Protein AF-A0A968I9R5-F1 (afdb_monomer)

Mean predicted aligned error: 21.17 Å

pLDDT: mean 70.08, std 23.89, range [27.41, 96.88]

Sequence (225 aa):
MNTLQQAFTFVLNSLVFILMGVVAVFVYLKARAERLQASRPSKTVGITKKSLDSAFAPTQTKTQFTPVEKKNLKASPTSLLKPVDTQPPKQASIPITIKTNEQVELFELMDAKTNPDSQIRKSVAVSLGKLVAEQRAKPHLQQTIAVLGQLSQDPDPSVRQAATIALGESKSAKALPFLKRALRDFDSDVVKSASAAIAQFKSYPIIPKEKLPAKKRATLSATSG

Solvent-accessible surface area (backbone atoms only — not comparable to full-atom values): 14323 Å² total; per-residue (Å²): 126,65,67,66,55,50,52,50,50,50,53,52,51,51,51,51,52,52,51,51,49,52,50,52,51,51,54,51,52,50,58,51,53,54,60,59,62,74,66,63,86,79,79,89,81,87,78,77,93,72,89,82,93,76,89,81,84,88,80,88,78,89,88,85,88,88,88,83,86,88,81,88,83,89,83,88,84,90,79,95,73,77,85,78,80,77,65,76,79,75,74,75,75,72,78,78,70,79,63,90,55,98,80,70,57,72,67,62,48,63,64,43,60,76,45,90,49,61,69,53,29,23,48,38,25,44,52,53,18,50,35,36,64,69,55,71,30,63,95,46,42,71,59,53,46,52,52,30,49,53,38,43,67,42,93,48,65,68,25,17,28,34,8,33,44,24,40,32,53,53,73,43,79,85,32,50,69,50,37,60,52,30,57,70,47,90,48,69,64,31,23,50,35,16,51,54,27,53,48,71,77,32,100,55,83,79,75,67,87,70,74,77,79,94,75,88,85,86,83,79,71,87,85,78,132

Foldseek 3Di:
DVPVVVVVVVVVVVVVVVVVVVVVVVVVVVVVVVVVVVPDDDDDDDDDDDDDPDDDDDDDDDDDDDDDDDDDDDDDDDDDDDDPPPPPPPPPPPVPVPPVDVDDDLVVLLVQCPPPDLVSVLSSLQVLLVCLLVCVCVVPLLVSLVSLLVQCPDPDVSSVLSSLLSLLSNLDPSSLVSLVVQCVDPDPSSVVSSVVSVVSNDPDDPPDPPPPPPDDPPDPPDDDD

Structure (mmCIF, N/CA/C/O backbone):
data_AF-A0A968I9R5-F1
#
_entry.id   AF-A0A968I9R5-F1
#
loop_
_atom_site.group_PDB
_atom_site.id
_atom_site.type_symbol
_atom_site.label_atom_id
_atom_site.label_alt_id
_atom_site.label_comp_id
_atom_site.label_asym_id
_atom_site.label_entity_id
_atom_site.label_seq_id
_atom_site.pdbx_PDB_ins_code
_atom_site.Cartn_x
_atom_site.Cartn_y
_atom_site.Cartn_z
_atom_site.occupancy
_atom_site.B_iso_or_equiv
_atom_site.auth_seq_id
_atom_site.auth_comp_id
_atom_site.auth_asym_id
_atom_site.auth_atom_id
_atom_site.pdbx_PDB_model_num
ATOM 1 N N . MET A 1 1 ? 6.836 38.808 26.930 1.00 61.75 1 MET A N 1
ATOM 2 C CA . MET A 1 1 ? 7.950 37.881 27.245 1.00 61.75 1 MET A CA 1
ATOM 3 C C . MET A 1 1 ? 7.750 36.461 26.686 1.00 61.75 1 MET A C 1
ATOM 5 O O . MET A 1 1 ? 8.715 35.715 26.652 1.00 61.75 1 MET A O 1
ATOM 9 N N . ASN A 1 2 ? 6.572 36.090 26.156 1.00 75.75 2 ASN A N 1
ATOM 10 C CA . ASN A 1 2 ? 6.268 34.689 25.799 1.00 75.75 2 ASN A CA 1
ATOM 11 C C . ASN A 1 2 ? 6.689 34.263 24.377 1.00 75.75 2 ASN A C 1
ATOM 13 O O . ASN A 1 2 ? 6.873 33.077 24.123 1.00 75.75 2 ASN A O 1
ATOM 17 N N . THR A 1 3 ? 6.863 35.202 23.446 1.00 83.56 3 THR A N 1
ATOM 18 C CA . THR A 1 3 ? 7.151 34.896 22.032 1.00 83.56 3 THR A CA 1
ATOM 19 C C . THR A 1 3 ? 8.589 34.426 21.805 1.00 83.56 3 THR A C 1
ATOM 21 O O . THR A 1 3 ? 8.818 33.481 21.054 1.00 83.56 3 THR A O 1
ATOM 24 N N . LEU A 1 4 ? 9.558 35.027 22.505 1.00 87.06 4 LEU A N 1
ATOM 25 C CA . LEU A 1 4 ? 10.968 34.631 22.426 1.00 87.06 4 LEU A CA 1
ATOM 26 C C . LEU A 1 4 ? 11.195 33.230 23.015 1.00 87.06 4 LEU A C 1
ATOM 28 O O . LEU A 1 4 ? 11.938 32.427 22.455 1.00 87.06 4 LEU A O 1
ATOM 32 N N . GLN A 1 5 ? 10.493 32.913 24.106 1.00 85.31 5 GLN A N 1
ATOM 33 C CA . GLN A 1 5 ? 10.548 31.597 24.737 1.00 85.31 5 GLN A CA 1
ATOM 34 C C . GLN A 1 5 ? 9.929 30.514 23.837 1.00 85.31 5 GLN A C 1
ATOM 36 O O . GLN A 1 5 ? 10.515 29.448 23.689 1.00 85.31 5 GLN A O 1
ATOM 41 N N . GLN A 1 6 ? 8.808 30.803 23.160 1.00 83.69 6 GLN A N 1
ATOM 42 C CA . GLN A 1 6 ? 8.198 29.884 22.188 1.00 83.69 6 GLN A CA 1
ATOM 43 C C . GLN A 1 6 ? 9.098 29.615 20.977 1.00 83.69 6 GLN A C 1
ATOM 45 O O . GLN A 1 6 ? 9.237 28.462 20.566 1.00 83.69 6 GLN A O 1
ATOM 50 N N . ALA A 1 7 ? 9.737 30.652 20.426 1.00 88.00 7 ALA A N 1
ATOM 51 C CA . ALA A 1 7 ? 10.673 30.494 19.315 1.00 88.00 7 ALA A CA 1
ATOM 52 C C . ALA A 1 7 ? 11.872 29.622 19.716 1.00 88.00 7 ALA A C 1
ATOM 54 O O . ALA A 1 7 ? 12.240 28.703 18.984 1.00 88.00 7 ALA A O 1
ATOM 55 N N . PHE A 1 8 ? 12.426 29.845 20.912 1.00 92.06 8 PHE A N 1
ATOM 56 C CA . PHE A 1 8 ? 13.517 29.029 21.439 1.00 92.06 8 PHE A CA 1
ATOM 57 C C . PHE A 1 8 ? 13.103 27.563 21.616 1.00 92.06 8 PHE A C 1
ATOM 59 O O . PHE A 1 8 ? 13.810 26.669 21.160 1.00 92.06 8 PHE A O 1
ATOM 66 N N . THR A 1 9 ? 11.928 27.300 22.197 1.00 89.69 9 THR A N 1
ATOM 67 C CA . THR A 1 9 ? 11.403 25.935 22.344 1.00 89.69 9 THR A CA 1
ATOM 68 C C . THR A 1 9 ? 11.175 25.253 20.993 1.00 89.69 9 THR A C 1
ATOM 70 O O . THR A 1 9 ? 11.473 24.069 20.853 1.00 89.69 9 THR A O 1
ATOM 73 N N . PHE A 1 10 ? 10.700 25.978 19.976 1.00 93.25 10 PHE A N 1
ATOM 74 C CA . PHE A 1 10 ? 10.508 25.419 18.636 1.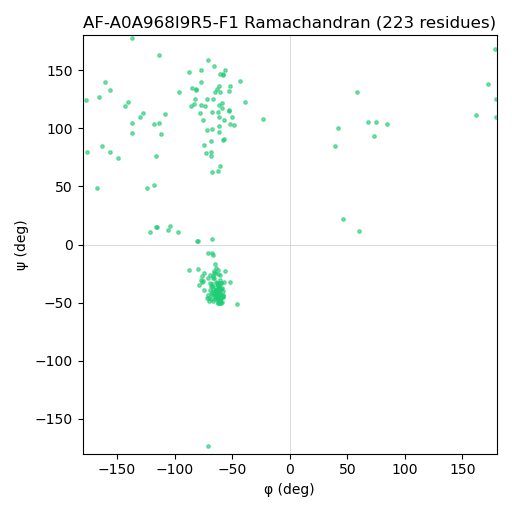00 93.25 10 PHE A CA 1
ATOM 75 C C . PHE A 1 10 ? 11.838 25.042 17.972 1.00 93.25 10 PHE A C 1
ATOM 77 O O . PHE A 1 10 ? 11.960 23.950 17.418 1.00 93.25 10 PHE A O 1
ATOM 84 N N . VAL A 1 11 ? 12.855 25.904 18.082 1.00 94.12 11 VAL A N 1
ATOM 85 C CA . VAL A 1 11 ? 14.206 25.631 17.566 1.00 94.12 11 VAL A CA 1
ATOM 86 C C . VAL A 1 11 ? 14.832 24.437 18.286 1.00 94.12 11 VAL A C 1
ATOM 88 O O . VAL A 1 11 ? 15.371 23.548 17.630 1.00 94.12 11 VAL A O 1
ATOM 91 N N . LEU A 1 12 ? 14.709 24.371 19.615 1.00 92.94 12 LEU A N 1
ATOM 92 C CA . LEU A 1 12 ? 15.253 23.272 20.413 1.00 92.94 12 LEU A CA 1
ATOM 93 C C . LEU A 1 12 ? 14.576 21.938 20.072 1.00 92.94 12 LEU A C 1
ATOM 95 O O . LEU A 1 12 ? 15.256 20.939 19.850 1.00 92.94 12 LEU A O 1
ATOM 99 N N . ASN A 1 13 ? 13.247 21.931 19.949 1.00 91.31 13 ASN A N 1
ATOM 100 C CA . ASN A 1 13 ? 12.497 20.739 19.558 1.00 91.31 13 ASN A CA 1
ATOM 101 C C . ASN A 1 13 ? 12.845 20.303 18.130 1.00 91.31 13 ASN A C 1
ATOM 103 O O . ASN A 1 13 ? 13.062 19.117 17.895 1.00 91.31 13 ASN A O 1
ATOM 107 N N . SER A 1 14 ? 12.964 21.246 17.191 1.00 91.88 14 SER A N 1
ATOM 108 C CA . SER A 1 14 ? 13.382 20.957 15.815 1.00 91.88 14 SER A CA 1
ATOM 109 C C . SER A 1 14 ? 14.782 20.335 15.773 1.00 91.88 14 SER A C 1
ATOM 111 O O . SER A 1 14 ? 14.993 19.321 15.109 1.00 91.88 14 SER A O 1
ATOM 113 N N . LEU A 1 15 ? 15.721 20.858 16.569 1.00 96.25 15 LEU A N 1
ATOM 114 C CA . LEU A 1 15 ? 17.073 20.312 16.682 1.00 96.25 15 LEU A CA 1
ATOM 115 C C . LEU A 1 15 ? 17.075 18.883 17.246 1.00 96.25 15 LEU A C 1
ATOM 117 O O . LEU A 1 15 ? 17.774 18.017 16.719 1.00 96.25 15 LEU A O 1
ATOM 121 N N . VAL A 1 16 ? 16.262 18.610 18.271 1.00 95.25 16 VAL A N 1
ATOM 122 C CA . VAL A 1 16 ? 16.101 17.260 18.836 1.00 95.25 16 VAL A CA 1
ATOM 123 C C . VAL A 1 16 ? 15.515 16.295 17.801 1.00 95.25 16 VAL A C 1
ATOM 125 O O . VAL A 1 16 ? 16.004 15.173 17.672 1.00 95.25 16 VAL A O 1
ATOM 128 N N . PHE A 1 17 ? 14.520 16.722 17.020 1.00 95.19 17 PHE A N 1
ATOM 129 C CA . PHE A 1 17 ? 13.943 15.911 15.943 1.00 95.19 17 PHE A CA 1
ATOM 130 C C . PHE A 1 17 ? 14.957 15.599 14.838 1.00 95.19 17 PHE A C 1
ATOM 132 O O . PHE A 1 17 ? 15.039 14.454 14.389 1.00 95.19 17 PHE A O 1
ATOM 139 N N . ILE A 1 18 ? 15.763 16.584 14.433 1.00 95.88 18 ILE A N 1
ATOM 140 C CA . ILE A 1 18 ? 16.834 16.393 13.447 1.00 95.88 18 ILE A CA 1
ATOM 141 C C . ILE A 1 18 ? 17.867 15.397 13.983 1.00 95.88 18 ILE A C 1
ATOM 143 O O . ILE A 1 18 ? 18.222 14.450 13.282 1.00 95.88 18 ILE A O 1
ATOM 147 N N . LEU A 1 19 ? 18.303 15.552 15.237 1.00 96.56 19 LEU A N 1
ATOM 148 C CA . LEU A 1 19 ? 19.280 14.656 15.857 1.00 96.56 19 LEU A CA 1
ATOM 149 C C . LEU A 1 19 ? 18.752 13.215 15.949 1.00 96.56 19 LEU A C 1
ATOM 151 O O . LEU A 1 19 ? 19.457 12.278 15.578 1.00 96.56 19 LEU A O 1
ATOM 155 N N . MET A 1 20 ? 17.495 13.033 16.366 1.00 95.88 20 MET A N 1
ATOM 156 C CA . MET A 1 20 ? 16.844 11.719 16.403 1.00 95.88 20 MET A CA 1
ATOM 157 C C . MET A 1 20 ? 16.724 11.096 15.008 1.00 95.88 20 MET A C 1
ATOM 159 O O . MET A 1 20 ? 16.958 9.898 14.851 1.00 95.88 20 MET A O 1
ATOM 163 N N . GLY A 1 21 ? 16.426 11.901 13.984 1.00 95.81 21 GLY A N 1
ATOM 164 C CA . GLY A 1 21 ? 16.409 11.458 12.590 1.00 95.81 21 GLY A CA 1
ATOM 165 C C . GLY A 1 21 ? 17.778 10.968 12.113 1.00 95.81 21 GLY A C 1
ATOM 166 O O . GLY A 1 21 ? 17.877 9.888 11.533 1.00 95.81 21 GLY A O 1
ATOM 167 N N . VAL A 1 22 ? 18.848 11.708 12.418 1.00 96.81 22 VAL A N 1
ATOM 168 C CA . VAL A 1 22 ? 20.227 11.318 12.073 1.00 96.81 22 VAL A CA 1
ATOM 169 C C . VAL A 1 22 ? 20.625 10.016 12.773 1.00 96.81 22 VAL A C 1
ATOM 171 O O . VAL A 1 22 ? 21.162 9.114 12.127 1.00 96.81 22 VAL A O 1
ATOM 174 N N . VAL A 1 23 ? 20.310 9.869 14.064 1.00 96.56 23 VAL A N 1
ATOM 175 C CA . VAL A 1 23 ? 20.572 8.633 14.820 1.00 96.56 23 VAL A CA 1
ATOM 176 C C . VAL A 1 23 ? 19.790 7.455 14.232 1.00 96.56 23 VAL A C 1
ATOM 178 O O . VAL A 1 23 ? 20.364 6.386 14.028 1.00 96.56 23 VAL A O 1
ATOM 181 N N . ALA A 1 24 ? 18.513 7.641 13.892 1.00 93.50 24 ALA A N 1
ATOM 182 C CA . ALA A 1 24 ? 17.691 6.596 13.285 1.00 93.50 24 ALA A CA 1
ATOM 183 C C . ALA A 1 24 ? 18.234 6.149 11.918 1.00 93.50 24 ALA A C 1
ATOM 185 O O . ALA A 1 24 ? 18.310 4.949 11.648 1.00 93.50 24 ALA A O 1
ATOM 186 N N . VAL A 1 25 ? 18.674 7.092 11.076 1.00 95.62 25 VAL A N 1
ATOM 187 C CA . VAL A 1 25 ? 19.318 6.790 9.787 1.00 95.62 25 VAL A CA 1
ATOM 188 C C . VAL A 1 25 ? 20.620 6.025 10.002 1.00 95.62 25 VAL A C 1
ATOM 190 O O . VAL A 1 25 ? 20.859 5.029 9.324 1.00 95.62 25 VAL A O 1
ATOM 193 N N . PHE A 1 26 ? 21.440 6.427 10.971 1.00 96.00 26 PHE A N 1
ATOM 194 C CA . PHE A 1 26 ? 22.684 5.728 11.285 1.00 96.00 26 PHE A CA 1
ATOM 195 C C . PHE A 1 26 ? 22.439 4.290 11.769 1.00 96.00 26 PHE A C 1
ATOM 197 O O . PHE A 1 26 ? 23.069 3.355 11.273 1.00 96.00 26 PHE A O 1
ATOM 204 N N . VAL A 1 27 ? 21.476 4.088 12.675 1.00 94.31 27 VAL A N 1
ATOM 205 C CA . VAL A 1 27 ? 21.067 2.753 13.148 1.00 94.31 27 VAL A CA 1
ATOM 206 C C . VAL A 1 27 ? 20.548 1.901 11.990 1.00 94.31 27 VAL A C 1
ATOM 208 O O . VAL A 1 27 ? 20.931 0.739 11.854 1.00 94.31 27 VAL A O 1
ATOM 211 N N . TYR A 1 28 ? 19.730 2.484 11.113 1.00 92.81 28 TYR A N 1
ATOM 212 C CA . TYR A 1 28 ? 19.214 1.806 9.928 1.00 92.81 28 TYR A CA 1
ATOM 213 C C . TYR A 1 28 ? 20.330 1.394 8.958 1.00 92.81 28 TYR A C 1
ATOM 215 O O . TYR A 1 28 ? 20.351 0.259 8.477 1.00 92.81 28 TYR A O 1
ATOM 223 N N . LEU A 1 29 ? 21.289 2.285 8.694 1.00 91.94 29 LEU A N 1
ATOM 224 C CA . LEU A 1 29 ? 22.435 2.001 7.829 1.00 91.94 29 LEU A CA 1
ATOM 225 C C . LEU A 1 29 ? 23.331 0.911 8.419 1.00 91.94 29 LEU A C 1
ATOM 227 O O . LEU A 1 29 ? 23.749 0.010 7.690 1.00 91.94 29 LEU A O 1
ATOM 231 N N . LYS A 1 30 ? 23.567 0.939 9.735 1.00 92.38 30 LYS A N 1
ATOM 232 C CA . LYS A 1 30 ? 24.329 -0.099 10.434 1.00 92.38 30 LYS A CA 1
ATOM 233 C C . LYS A 1 30 ? 23.644 -1.466 10.329 1.00 92.38 30 LYS A C 1
ATOM 235 O O . LYS A 1 30 ? 24.270 -2.428 9.891 1.00 92.38 30 LYS A O 1
ATOM 240 N N . ALA A 1 31 ? 22.342 -1.536 10.609 1.00 84.31 31 ALA A N 1
ATOM 241 C CA . ALA A 1 31 ? 21.566 -2.772 10.488 1.00 84.31 31 ALA A CA 1
ATOM 242 C C . ALA A 1 31 ? 21.528 -3.308 9.042 1.00 84.31 31 ALA A C 1
ATOM 244 O O . ALA A 1 31 ? 21.534 -4.518 8.806 1.00 84.31 31 ALA A O 1
ATOM 245 N N . ARG A 1 32 ? 21.515 -2.412 8.046 1.00 87.19 32 ARG A N 1
ATOM 246 C CA . ARG A 1 32 ? 21.587 -2.782 6.626 1.00 87.19 32 ARG A CA 1
ATOM 247 C C . ARG A 1 32 ? 22.963 -3.331 6.241 1.00 87.19 32 ARG A C 1
ATOM 249 O O . ARG A 1 32 ? 23.025 -4.285 5.469 1.00 87.19 32 ARG A O 1
ATOM 256 N N . ALA A 1 33 ? 24.043 -2.764 6.776 1.00 80.75 33 ALA A N 1
ATOM 257 C CA . ALA A 1 33 ? 25.404 -3.236 6.529 1.00 80.75 33 ALA A CA 1
ATOM 258 C C . ALA A 1 33 ? 25.636 -4.652 7.088 1.00 80.75 33 ALA A C 1
ATOM 260 O O . ALA A 1 33 ? 26.229 -5.490 6.410 1.00 80.75 33 ALA A O 1
ATOM 261 N N . GLU A 1 34 ? 25.103 -4.951 8.275 1.00 85.62 34 GLU A N 1
ATOM 262 C CA . GLU A 1 34 ? 25.206 -6.276 8.905 1.00 85.62 34 GLU A CA 1
ATOM 263 C C . GLU A 1 34 ? 24.491 -7.367 8.084 1.00 85.62 34 GLU A C 1
ATOM 265 O O . GLU A 1 34 ? 25.032 -8.455 7.878 1.00 85.62 34 GLU A O 1
ATOM 270 N N . ARG A 1 35 ? 23.323 -7.058 7.500 1.00 72.56 35 ARG A N 1
A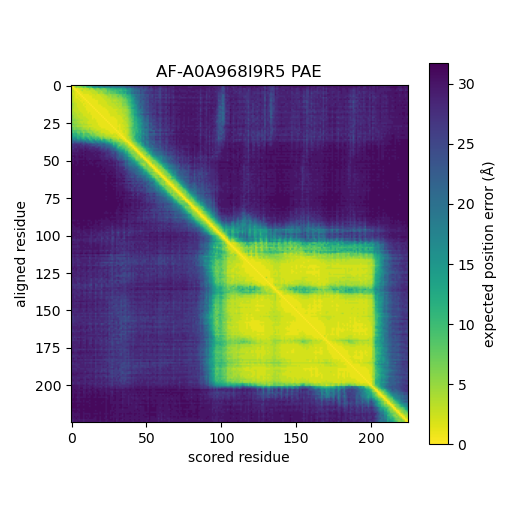TOM 271 C CA . ARG A 1 35 ? 22.589 -7.990 6.620 1.00 72.56 35 ARG A CA 1
ATOM 272 C C . ARG A 1 35 ? 23.317 -8.302 5.312 1.00 72.56 35 ARG A C 1
ATOM 274 O O . ARG A 1 35 ? 23.149 -9.390 4.771 1.00 72.56 35 ARG A O 1
ATOM 281 N N . LEU A 1 36 ? 24.133 -7.376 4.809 1.00 66.94 36 LEU A N 1
ATOM 282 C CA . LEU A 1 36 ? 24.924 -7.590 3.594 1.00 66.94 36 LEU A CA 1
ATOM 283 C C . LEU A 1 36 ? 26.158 -8.467 3.853 1.00 66.94 36 LEU A C 1
ATOM 285 O O . LEU A 1 36 ? 26.562 -9.226 2.974 1.00 66.94 36 LEU A O 1
ATOM 289 N N . GLN A 1 37 ? 26.733 -8.423 5.059 1.00 61.12 37 GLN A N 1
ATOM 290 C CA . GLN A 1 37 ? 27.858 -9.292 5.430 1.00 61.12 37 GLN A CA 1
ATOM 291 C C . GLN A 1 37 ? 27.419 -10.737 5.700 1.00 61.12 37 GLN A C 1
ATOM 293 O O . GLN A 1 37 ? 28.154 -11.666 5.366 1.00 61.12 37 GLN A O 1
ATOM 298 N N . ALA A 1 38 ? 26.196 -10.935 6.203 1.00 59.78 38 ALA A N 1
ATOM 299 C CA . ALA A 1 38 ? 25.603 -12.257 6.416 1.00 59.78 38 ALA A CA 1
ATOM 300 C C . ALA A 1 38 ? 25.295 -13.028 5.114 1.00 59.78 38 ALA A C 1
ATOM 302 O O . ALA A 1 38 ? 24.950 -14.205 5.172 1.00 59.78 38 ALA A O 1
ATOM 303 N N . SER A 1 39 ? 25.439 -12.394 3.942 1.00 50.75 39 SER A N 1
ATOM 304 C CA . SER A 1 39 ? 25.145 -13.000 2.638 1.00 50.75 39 SER A CA 1
ATOM 305 C C . SER A 1 39 ? 26.389 -13.421 1.839 1.00 50.75 39 SER A C 1
ATOM 307 O O . SER A 1 39 ? 26.278 -13.668 0.639 1.00 50.75 39 SER A O 1
ATOM 309 N N . ARG A 1 40 ? 27.575 -13.516 2.463 1.00 46.91 40 ARG A N 1
ATOM 310 C CA . ARG A 1 40 ? 28.769 -14.095 1.819 1.00 46.91 40 ARG A CA 1
ATOM 311 C C . ARG A 1 40 ? 28.688 -15.633 1.818 1.00 46.91 40 ARG A C 1
ATOM 313 O O . ARG A 1 40 ? 28.794 -16.221 2.895 1.00 46.91 40 ARG A O 1
ATOM 320 N N . PRO A 1 41 ? 28.557 -16.311 0.659 1.00 44.84 41 PRO A N 1
ATOM 321 C CA . PRO A 1 41 ? 28.703 -17.760 0.604 1.00 44.84 41 PRO A CA 1
ATOM 322 C C . PRO A 1 41 ? 30.150 -18.155 0.928 1.00 44.84 41 PRO A C 1
ATOM 324 O O . PRO A 1 41 ? 31.110 -17.670 0.326 1.00 44.84 41 PRO A O 1
ATOM 327 N N . SER A 1 42 ? 30.287 -19.031 1.918 1.00 37.94 42 SER A N 1
ATOM 328 C CA . SER A 1 42 ? 31.538 -19.649 2.347 1.00 37.94 42 SER A CA 1
ATOM 329 C C . SER A 1 42 ? 31.897 -20.832 1.439 1.00 37.94 42 SER A C 1
ATOM 331 O O . SER A 1 42 ? 31.066 -21.702 1.205 1.00 37.94 42 SER A O 1
ATOM 333 N N . LYS A 1 43 ? 33.172 -20.857 1.028 1.00 43.75 43 LYS A N 1
ATOM 334 C CA . LYS A 1 43 ? 34.006 -22.002 0.609 1.00 43.75 43 LYS A CA 1
ATOM 335 C C . LYS A 1 43 ? 33.689 -22.750 -0.700 1.00 43.75 43 LYS A C 1
ATOM 337 O O . LYS A 1 43 ? 32.849 -23.633 -0.773 1.00 43.75 43 LYS A O 1
ATOM 342 N N . THR A 1 44 ? 34.549 -22.471 -1.681 1.00 44.78 44 THR A N 1
ATOM 343 C CA . THR A 1 44 ? 35.523 -23.421 -2.255 1.00 44.78 44 THR A CA 1
ATOM 344 C C . THR A 1 44 ? 35.050 -24.858 -2.515 1.00 44.78 44 THR A C 1
ATOM 346 O O . THR A 1 44 ? 35.155 -25.717 -1.645 1.00 44.78 44 THR A O 1
ATOM 349 N N . VAL A 1 45 ? 34.719 -25.157 -3.773 1.00 41.72 45 VAL A N 1
ATOM 350 C CA . VAL A 1 45 ? 34.967 -26.480 -4.368 1.00 41.72 45 VAL A CA 1
ATOM 351 C C . VAL A 1 45 ? 35.919 -26.258 -5.536 1.00 41.72 45 VAL A C 1
ATOM 353 O O . VAL A 1 45 ? 35.545 -25.714 -6.573 1.00 41.72 45 VAL A O 1
ATOM 356 N N . GLY A 1 46 ? 37.188 -26.606 -5.330 1.00 42.44 46 GLY A N 1
ATOM 357 C CA . GLY A 1 46 ? 38.159 -26.684 -6.408 1.00 42.44 46 GLY A CA 1
ATOM 358 C C . GLY A 1 46 ? 37.873 -27.924 -7.244 1.00 42.44 46 GLY A C 1
ATOM 359 O O . GLY A 1 46 ? 37.960 -29.034 -6.730 1.00 42.44 46 GLY A O 1
ATOM 360 N N . ILE A 1 47 ? 37.571 -27.741 -8.528 1.00 43.06 47 ILE A N 1
ATOM 361 C CA . ILE A 1 47 ? 37.805 -28.782 -9.526 1.00 43.06 47 ILE A CA 1
ATOM 362 C C . ILE A 1 47 ? 38.974 -28.306 -10.376 1.00 43.06 47 ILE A C 1
ATOM 364 O O . ILE A 1 47 ? 38.943 -27.280 -11.055 1.00 43.06 47 ILE A O 1
ATOM 368 N N . THR A 1 48 ? 40.058 -29.041 -10.206 1.00 41.31 48 THR A N 1
ATOM 369 C CA . THR A 1 48 ? 41.363 -28.880 -10.821 1.00 41.31 48 THR A CA 1
ATOM 370 C C . THR A 1 48 ? 41.285 -29.000 -12.337 1.00 41.31 48 THR A C 1
ATOM 372 O O . THR A 1 48 ? 40.769 -29.981 -12.866 1.00 41.31 48 THR A O 1
ATOM 375 N N . LYS A 1 49 ? 41.896 -28.036 -13.030 1.00 49.38 49 LYS A N 1
ATOM 376 C CA . LYS A 1 49 ? 42.331 -28.174 -14.421 1.00 49.38 49 LYS A CA 1
ATOM 377 C C . LYS A 1 49 ? 43.369 -29.297 -14.508 1.00 49.38 49 LYS A C 1
ATOM 379 O O . LYS A 1 49 ? 44.526 -29.063 -14.166 1.00 49.38 49 LYS A O 1
ATOM 384 N N . LYS A 1 50 ? 42.984 -30.488 -14.967 1.00 42.66 50 LYS A N 1
ATOM 385 C CA . LYS A 1 50 ? 43.902 -31.447 -15.600 1.00 42.66 50 LYS A CA 1
ATOM 386 C C . LYS A 1 50 ? 43.112 -32.533 -16.329 1.00 42.66 50 LYS A C 1
ATOM 388 O O . LYS A 1 50 ? 42.323 -33.221 -15.700 1.00 42.66 50 LYS A O 1
ATOM 393 N N . SER A 1 51 ? 43.436 -32.717 -17.609 1.00 35.22 51 SER A N 1
ATOM 394 C CA . SER A 1 51 ? 43.118 -33.892 -18.429 1.00 35.22 51 SER A CA 1
ATOM 395 C C . SER A 1 51 ? 41.665 -34.033 -18.898 1.00 35.22 51 SER A C 1
ATOM 397 O O . SER A 1 51 ? 40.802 -34.442 -18.135 1.00 35.22 51 SER A O 1
ATOM 399 N N . LEU A 1 52 ? 41.416 -33.757 -20.179 1.00 45.03 52 LEU A N 1
ATOM 400 C CA . LEU A 1 52 ? 41.065 -34.787 -21.169 1.00 45.03 52 LEU A CA 1
ATOM 401 C C . LEU A 1 52 ? 40.957 -34.110 -22.551 1.00 45.03 52 LEU A C 1
ATOM 403 O O . LEU A 1 52 ? 39.876 -33.807 -23.046 1.00 45.03 52 LEU A O 1
ATOM 407 N N . ASP A 1 53 ? 42.111 -33.868 -23.171 1.00 38.41 53 ASP A N 1
ATOM 408 C CA . ASP A 1 53 ? 42.198 -33.862 -24.628 1.00 38.41 53 ASP A CA 1
ATOM 409 C C . ASP A 1 53 ? 42.150 -35.330 -25.058 1.00 38.41 53 ASP A C 1
ATOM 411 O O . ASP A 1 53 ? 43.099 -36.061 -24.789 1.00 38.41 53 ASP A O 1
ATOM 415 N N . SER A 1 54 ? 41.041 -35.793 -25.635 1.00 41.09 54 SER A N 1
ATOM 416 C CA . SER A 1 54 ? 40.999 -36.892 -26.614 1.00 41.09 54 SER A CA 1
ATOM 417 C C . SER A 1 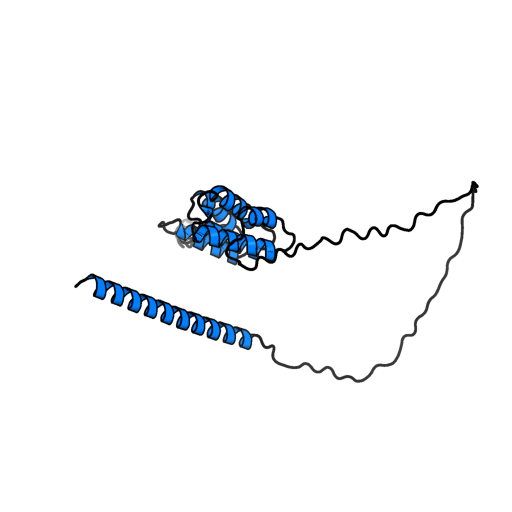54 ? 39.548 -37.274 -26.906 1.00 41.09 54 SER A C 1
ATOM 419 O O . SER A 1 54 ? 38.743 -37.430 -25.992 1.00 41.09 54 SER A O 1
ATOM 421 N N . ALA A 1 55 ? 39.279 -37.501 -28.190 1.00 34.81 55 ALA A N 1
ATOM 422 C CA . ALA A 1 55 ? 38.068 -38.083 -28.761 1.00 34.81 55 ALA A CA 1
ATOM 423 C C . ALA A 1 55 ? 36.824 -37.174 -28.765 1.00 34.81 55 ALA A C 1
ATOM 425 O O . ALA A 1 55 ? 36.026 -37.154 -27.840 1.00 34.81 55 ALA A O 1
ATOM 426 N N . PHE A 1 56 ? 36.613 -36.453 -29.867 1.00 35.06 56 PHE A N 1
ATOM 427 C CA . PHE A 1 56 ? 35.709 -36.913 -30.932 1.00 35.06 56 PHE A CA 1
ATOM 428 C C . PHE A 1 56 ? 35.666 -35.852 -32.044 1.00 35.06 56 PHE A C 1
ATOM 430 O O . PHE A 1 56 ? 35.160 -34.746 -31.873 1.00 35.06 56 PHE A O 1
ATOM 437 N N . ALA A 1 57 ? 36.257 -36.199 -33.187 1.00 36.16 57 ALA A N 1
ATOM 438 C CA . ALA A 1 57 ? 36.190 -35.437 -34.428 1.00 36.16 57 ALA A CA 1
ATOM 439 C C . ALA A 1 57 ? 34.779 -35.528 -35.060 1.00 36.16 57 ALA A C 1
ATOM 441 O O . ALA A 1 57 ? 34.039 -36.471 -34.767 1.00 36.16 57 ALA A O 1
ATOM 442 N N . PRO A 1 58 ? 34.393 -34.579 -35.935 1.00 38.56 58 PRO A N 1
ATOM 443 C CA . PRO A 1 58 ? 33.046 -34.479 -36.481 1.00 38.56 58 PRO A CA 1
ATOM 444 C C . PRO A 1 58 ? 32.877 -35.389 -37.703 1.00 38.56 58 PRO A C 1
ATOM 446 O O . PRO A 1 58 ? 33.704 -35.382 -38.613 1.00 38.56 58 PRO A O 1
ATOM 449 N N . THR A 1 59 ? 31.771 -36.129 -37.779 1.00 31.38 59 THR A N 1
ATOM 450 C CA . THR A 1 59 ? 31.381 -36.843 -39.002 1.00 31.38 59 THR A CA 1
ATOM 451 C C . THR A 1 59 ? 30.097 -36.240 -39.552 1.00 31.38 59 THR A C 1
ATOM 453 O O . THR A 1 59 ? 29.004 -36.450 -39.034 1.00 31.38 59 THR A O 1
ATOM 456 N N . GLN A 1 60 ? 30.258 -35.461 -40.620 1.00 36.38 60 GLN A N 1
ATOM 457 C CA . GLN A 1 60 ? 29.200 -35.180 -41.578 1.00 36.38 60 GLN A CA 1
ATOM 458 C C . GLN A 1 60 ? 28.962 -36.451 -42.397 1.00 36.38 60 GLN A C 1
ATOM 460 O O . GLN A 1 60 ? 29.893 -36.926 -43.043 1.00 36.38 60 GLN A O 1
ATOM 465 N N . THR A 1 61 ? 27.724 -36.946 -42.453 1.00 30.84 61 THR A N 1
ATOM 466 C CA . THR A 1 61 ? 27.325 -37.896 -43.501 1.00 30.84 61 THR A CA 1
ATOM 467 C C . THR A 1 61 ? 25.946 -37.541 -44.044 1.00 30.84 61 THR A C 1
ATOM 469 O O . THR A 1 61 ? 24.899 -37.875 -43.503 1.00 30.84 61 THR A O 1
ATOM 472 N N . LYS A 1 62 ? 26.017 -36.808 -45.152 1.00 30.75 62 LYS A N 1
ATOM 473 C CA . LYS A 1 62 ? 25.087 -36.701 -46.279 1.00 30.75 62 LYS A CA 1
ATOM 474 C C . LYS A 1 62 ? 24.550 -38.073 -46.716 1.00 30.75 62 LYS A C 1
ATOM 476 O O . LYS A 1 62 ? 25.354 -38.996 -46.784 1.00 30.75 62 LYS A O 1
ATOM 481 N N . THR A 1 63 ? 23.259 -38.164 -47.078 1.00 28.48 63 THR A N 1
ATOM 482 C CA . THR A 1 63 ? 22.612 -39.007 -48.136 1.00 28.48 63 THR A CA 1
ATOM 483 C C . THR A 1 63 ? 21.101 -39.071 -47.820 1.00 28.48 63 THR A C 1
ATOM 485 O O . THR A 1 63 ? 20.730 -39.542 -46.757 1.00 28.48 63 THR A O 1
ATOM 488 N N . GLN A 1 64 ? 20.195 -38.475 -48.609 1.00 27.41 64 GLN A N 1
ATOM 489 C CA . GLN A 1 64 ? 19.587 -39.110 -49.792 1.00 27.41 64 GLN A CA 1
ATOM 490 C C . GLN A 1 64 ? 18.970 -38.099 -50.785 1.00 27.41 64 GLN A C 1
ATOM 492 O O . GLN A 1 64 ? 18.319 -37.132 -50.399 1.00 27.41 64 GLN A O 1
ATOM 497 N N . PHE A 1 65 ? 19.182 -38.384 -52.075 1.00 30.86 65 PHE A N 1
ATOM 498 C CA . PHE A 1 65 ? 18.520 -37.828 -53.266 1.00 30.86 65 PHE A CA 1
ATOM 499 C C . PHE A 1 65 ? 17.115 -38.460 -53.430 1.00 30.86 65 PHE A C 1
ATOM 501 O O . PHE A 1 65 ? 16.937 -39.616 -53.065 1.00 30.86 65 PHE A O 1
ATOM 508 N N . THR A 1 66 ? 16.084 -37.816 -53.993 1.00 36.25 66 THR A N 1
ATOM 509 C CA . THR A 1 66 ? 15.836 -37.658 -55.451 1.00 36.25 66 THR A CA 1
ATOM 510 C C . THR A 1 66 ? 14.517 -36.876 -55.722 1.00 36.25 66 THR A C 1
ATOM 512 O O . THR A 1 66 ? 13.765 -36.631 -54.782 1.00 36.25 66 THR A O 1
ATOM 515 N N . PRO A 1 67 ? 14.255 -36.435 -56.979 1.00 41.06 67 PRO A N 1
ATOM 516 C CA . PRO A 1 67 ? 13.499 -35.221 -57.325 1.00 41.06 67 PRO A CA 1
ATOM 517 C C . PRO A 1 67 ? 12.149 -35.466 -58.035 1.00 41.06 67 PRO A C 1
ATOM 519 O O . PRO A 1 67 ? 11.968 -36.500 -58.669 1.00 41.06 67 PRO A O 1
ATOM 522 N N . VAL A 1 68 ? 11.256 -34.462 -58.062 1.00 32.09 68 VAL A N 1
ATOM 523 C CA . VAL A 1 68 ? 10.125 -34.403 -59.015 1.00 32.09 68 VAL A CA 1
ATOM 524 C C . VAL A 1 68 ? 9.963 -32.988 -59.592 1.00 32.09 68 VAL A C 1
ATOM 526 O O . VAL A 1 68 ? 9.532 -32.057 -58.926 1.00 32.09 68 VAL A O 1
ATOM 529 N N . GLU A 1 69 ? 10.409 -32.887 -60.843 1.00 31.47 69 GLU A N 1
ATOM 530 C CA . GLU A 1 69 ? 9.732 -32.330 -62.023 1.00 31.47 69 GLU A CA 1
ATOM 531 C C . GLU A 1 69 ? 9.215 -30.876 -62.085 1.00 31.47 69 GLU A C 1
ATOM 533 O O . GLU A 1 69 ? 8.501 -30.341 -61.246 1.00 31.47 69 GLU A O 1
ATOM 538 N N . LYS A 1 70 ? 9.595 -30.255 -63.207 1.00 34.12 70 LYS A N 1
ATOM 539 C CA . LYS A 1 70 ? 9.447 -28.856 -63.605 1.00 34.12 70 LYS A CA 1
ATOM 540 C C . LYS A 1 70 ? 8.104 -28.623 -64.299 1.00 34.12 70 LYS A C 1
ATOM 542 O O . LYS A 1 70 ? 7.735 -29.410 -65.164 1.00 34.12 70 LYS A O 1
ATOM 547 N N . LYS A 1 71 ? 7.526 -27.427 -64.148 1.00 35.06 71 LYS A N 1
ATOM 548 C CA . LYS A 1 71 ? 6.911 -26.727 -65.290 1.00 35.06 71 LYS A CA 1
ATOM 549 C C . LYS A 1 71 ? 7.131 -25.219 -65.196 1.00 35.06 71 LYS A C 1
ATOM 551 O O . LYS A 1 71 ? 6.744 -24.561 -64.240 1.00 35.06 71 LYS A O 1
ATOM 556 N N . ASN A 1 72 ? 7.823 -24.728 -66.220 1.00 30.69 72 ASN A N 1
ATOM 557 C CA . ASN A 1 72 ? 8.094 -23.3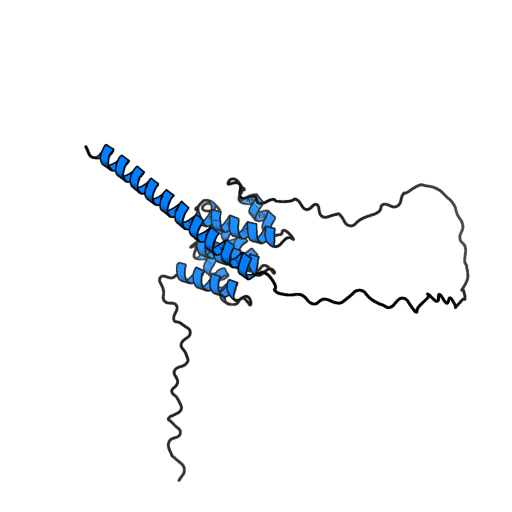31 -66.529 1.00 30.69 72 ASN A CA 1
ATOM 558 C C . ASN A 1 72 ? 6.802 -22.523 -66.688 1.00 30.69 72 ASN A C 1
ATOM 560 O O . ASN A 1 72 ? 5.896 -22.993 -67.369 1.00 30.69 72 ASN A O 1
ATOM 564 N N . LEU A 1 73 ? 6.829 -21.255 -66.278 1.00 35.62 73 LEU A N 1
ATOM 565 C CA . LEU A 1 73 ? 6.322 -20.167 -67.114 1.00 35.62 73 LEU A CA 1
ATOM 566 C C . LEU A 1 73 ? 7.261 -18.957 -66.975 1.00 35.62 73 LEU A C 1
ATOM 568 O O . LEU A 1 73 ? 7.566 -18.498 -65.878 1.00 35.62 73 LEU A O 1
ATOM 572 N N . LYS A 1 74 ? 7.785 -18.521 -68.121 1.00 32.66 74 LYS A N 1
ATOM 573 C CA . LYS A 1 74 ? 8.684 -17.379 -68.315 1.00 32.66 74 LYS A CA 1
ATOM 574 C C . LYS A 1 74 ? 7.887 -16.070 -68.259 1.00 32.66 74 LYS A C 1
ATOM 576 O O . LYS A 1 74 ? 6.852 -16.013 -68.913 1.00 32.66 74 LYS A O 1
ATOM 581 N N . ALA A 1 75 ? 8.429 -15.028 -67.621 1.00 33.62 75 ALA A N 1
ATOM 582 C CA . ALA A 1 75 ? 8.606 -13.680 -68.195 1.00 33.62 75 ALA A CA 1
ATOM 583 C C . ALA A 1 75 ? 9.244 -12.707 -67.170 1.00 33.62 75 ALA A C 1
ATOM 585 O O . ALA A 1 75 ? 8.762 -12.549 -66.056 1.00 33.62 75 ALA A O 1
ATOM 586 N N . SER A 1 76 ? 10.354 -12.097 -67.590 1.00 30.12 76 SER A N 1
ATOM 587 C CA . SER A 1 76 ? 11.210 -11.059 -66.970 1.00 30.12 76 SER A CA 1
ATOM 588 C C . SER A 1 76 ? 10.559 -9.649 -66.908 1.00 30.12 76 SER A C 1
ATOM 590 O O . SER A 1 76 ? 9.489 -9.486 -67.487 1.00 30.12 76 SER A O 1
ATOM 592 N N . PRO A 1 77 ? 11.259 -8.563 -66.487 1.00 44.72 77 PRO A N 1
ATOM 593 C CA . PRO A 1 77 ? 12.131 -8.361 -65.314 1.00 44.72 77 PRO A CA 1
ATOM 594 C C . PRO A 1 77 ? 11.898 -6.991 -64.596 1.00 44.72 77 PRO A C 1
ATOM 596 O O . PRO A 1 77 ? 11.229 -6.100 -65.105 1.00 44.72 77 PRO A O 1
ATOM 599 N N . THR A 1 78 ? 12.632 -6.773 -63.495 1.00 31.05 78 THR A N 1
ATOM 600 C CA . THR A 1 78 ? 13.090 -5.457 -62.972 1.00 31.05 78 THR A CA 1
ATOM 601 C C . THR A 1 78 ? 12.131 -4.648 -62.087 1.00 31.05 78 THR A C 1
ATOM 603 O O . THR A 1 78 ? 11.290 -3.903 -62.576 1.00 31.05 78 THR A O 1
ATOM 606 N N . SER A 1 79 ? 12.373 -4.649 -60.770 1.00 33.88 79 SER A N 1
ATOM 607 C CA . SER A 1 79 ? 12.786 -3.432 -60.042 1.00 3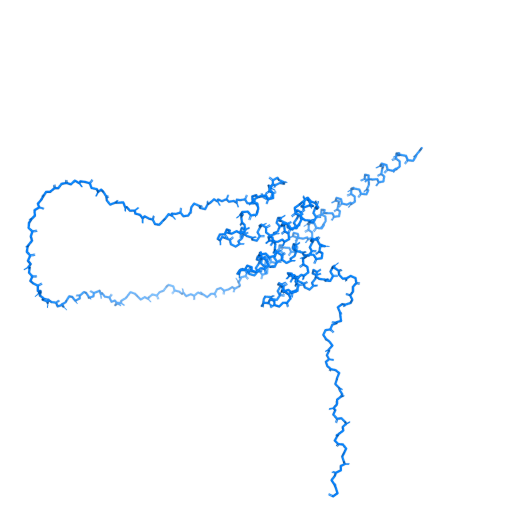3.88 79 SER A CA 1
ATOM 608 C C . SER A 1 79 ? 13.070 -3.717 -58.564 1.00 33.88 79 SER A C 1
ATOM 610 O O . SER A 1 79 ? 12.256 -4.257 -57.826 1.00 33.88 79 SER A O 1
ATOM 612 N N . LEU A 1 80 ? 14.287 -3.338 -58.191 1.00 43.62 80 LEU A N 1
ATOM 613 C CA . LEU A 1 80 ? 14.873 -3.171 -56.866 1.00 43.62 80 LEU A CA 1
ATOM 614 C C . LEU A 1 80 ? 13.874 -2.921 -55.721 1.00 43.62 80 LEU A C 1
ATOM 616 O O . LEU A 1 80 ? 13.406 -1.802 -55.530 1.00 43.62 80 LEU A O 1
ATOM 620 N N . LEU A 1 81 ? 13.686 -3.920 -54.860 1.00 34.22 81 LEU A N 1
ATOM 621 C CA . LEU A 1 81 ? 13.309 -3.701 -53.466 1.00 34.22 81 LEU A CA 1
ATOM 622 C C . LEU A 1 81 ? 14.310 -4.463 -52.596 1.00 34.22 81 LEU A C 1
ATOM 624 O O . LEU A 1 81 ? 14.417 -5.686 -52.659 1.00 34.22 81 LEU A O 1
ATOM 628 N N . LYS A 1 82 ? 15.107 -3.705 -51.838 1.00 39.59 82 LYS A N 1
ATOM 629 C CA . LYS A 1 82 ? 15.979 -4.232 -50.783 1.00 39.59 82 LYS A CA 1
ATOM 630 C C . LYS A 1 82 ? 15.124 -5.026 -49.779 1.00 39.59 82 LYS A C 1
ATOM 632 O O . LYS A 1 82 ? 13.965 -4.655 -49.581 1.00 39.59 82 LYS A O 1
ATOM 637 N N . PRO A 1 83 ? 15.670 -6.056 -49.109 1.00 36.28 83 PRO A N 1
ATOM 638 C CA . PRO A 1 83 ? 14.962 -6.710 -48.020 1.00 36.28 83 PRO A CA 1
ATOM 639 C C . PRO A 1 83 ? 14.747 -5.670 -46.919 1.00 36.28 83 PRO A C 1
ATOM 641 O O . PRO A 1 83 ? 15.706 -5.150 -46.350 1.00 36.28 83 PRO A O 1
ATOM 644 N N . VAL A 1 84 ? 13.491 -5.314 -46.656 1.00 38.94 84 VAL A N 1
ATOM 645 C CA . VAL A 1 84 ? 13.131 -4.659 -45.403 1.00 38.94 84 VAL A CA 1
ATOM 646 C C . VAL A 1 84 ? 13.242 -5.747 -44.350 1.00 38.94 84 VAL A C 1
ATOM 648 O O . VAL A 1 84 ? 12.348 -6.578 -44.203 1.00 38.94 84 VAL A O 1
ATOM 651 N N . ASP A 1 85 ? 14.373 -5.760 -43.651 1.00 38.78 85 ASP A N 1
ATOM 652 C CA . ASP A 1 85 ? 14.492 -6.412 -42.357 1.00 38.78 85 ASP A CA 1
ATOM 653 C C . ASP A 1 85 ? 13.456 -5.771 -41.426 1.00 38.78 85 ASP A C 1
ATOM 655 O O . ASP A 1 85 ? 13.723 -4.777 -40.748 1.00 38.78 85 ASP A O 1
ATOM 659 N N . THR A 1 86 ? 12.240 -6.315 -41.382 1.00 45.28 86 THR A N 1
ATOM 660 C CA . THR A 1 86 ? 11.330 -6.053 -40.270 1.00 45.28 86 THR A CA 1
ATOM 661 C C . THR A 1 86 ? 11.863 -6.816 -39.067 1.00 45.28 86 THR A C 1
ATOM 663 O O . THR A 1 86 ? 11.378 -7.895 -38.722 1.00 45.28 86 THR A O 1
ATOM 666 N N . GLN A 1 87 ? 12.887 -6.256 -38.418 1.00 35.78 87 GLN A N 1
ATOM 667 C CA . GLN A 1 87 ? 13.074 -6.519 -37.000 1.00 35.78 87 GLN A CA 1
ATOM 668 C C . GLN A 1 87 ? 11.736 -6.195 -36.311 1.00 35.78 87 GLN A C 1
ATOM 670 O O . GLN A 1 87 ? 11.165 -5.137 -36.603 1.00 35.78 87 GLN A O 1
ATOM 675 N N . PRO A 1 88 ? 11.201 -7.064 -35.428 1.00 39.22 88 PRO A N 1
ATOM 676 C CA . PRO A 1 88 ? 10.070 -6.677 -34.593 1.00 39.22 88 PRO A CA 1
ATOM 677 C C . PRO A 1 88 ? 10.454 -5.365 -33.906 1.00 39.22 88 PRO A C 1
ATOM 679 O O . PRO A 1 88 ? 11.618 -5.237 -33.506 1.00 39.22 88 PRO A O 1
ATOM 682 N N . PRO A 1 89 ? 9.549 -4.370 -33.831 1.00 34.53 89 PRO A N 1
ATOM 683 C CA . PRO A 1 89 ? 9.904 -3.055 -33.330 1.00 34.53 89 PRO A CA 1
ATOM 684 C C . PRO A 1 89 ? 10.563 -3.260 -31.974 1.00 34.53 89 PRO A C 1
ATOM 686 O O . PRO A 1 89 ? 9.931 -3.785 -31.054 1.00 34.53 89 PRO A O 1
ATOM 689 N N . LYS A 1 90 ? 11.856 -2.915 -31.879 1.00 39.41 90 LYS A N 1
ATOM 690 C CA . LYS A 1 90 ? 12.534 -2.762 -30.597 1.00 39.41 90 LYS A CA 1
ATOM 691 C C . LYS A 1 90 ? 11.633 -1.825 -29.828 1.00 39.41 90 LYS A C 1
ATOM 693 O O . LYS A 1 90 ? 11.558 -0.646 -30.168 1.00 39.41 90 LYS A O 1
ATOM 698 N N . GLN A 1 91 ? 10.883 -2.393 -28.886 1.00 38.50 91 GLN A N 1
ATOM 699 C CA . GLN A 1 91 ? 10.063 -1.648 -27.961 1.00 38.50 91 GLN A CA 1
ATOM 700 C C . GLN A 1 91 ? 11.001 -0.594 -27.411 1.00 38.50 91 GLN A C 1
ATOM 702 O O . GLN A 1 91 ? 12.002 -0.918 -26.771 1.00 38.50 91 GLN A O 1
ATOM 707 N N . ALA A 1 92 ? 10.753 0.650 -27.810 1.00 34.66 92 ALA A N 1
ATOM 708 C CA . ALA A 1 92 ? 11.430 1.780 -27.240 1.00 34.66 92 ALA A CA 1
ATOM 709 C C . ALA A 1 92 ? 11.031 1.725 -25.774 1.00 34.66 92 ALA A C 1
ATOM 711 O O . ALA A 1 92 ? 9.920 2.100 -25.403 1.00 34.66 92 ALA A O 1
ATOM 712 N N . SER A 1 93 ? 11.906 1.142 -24.960 1.00 39.12 93 SER A N 1
ATOM 713 C CA . SER A 1 93 ? 11.894 1.314 -23.529 1.00 39.12 93 SER A CA 1
ATOM 714 C C . SER A 1 93 ? 12.017 2.812 -23.344 1.00 39.12 93 SER A C 1
ATOM 716 O O . SER A 1 93 ? 13.124 3.337 -23.360 1.00 39.12 93 SER A O 1
ATOM 718 N N . ILE A 1 94 ? 10.890 3.519 -23.268 1.00 37.44 94 ILE A N 1
ATOM 719 C CA . ILE A 1 94 ? 10.847 4.822 -22.626 1.00 37.44 94 ILE A CA 1
ATOM 720 C C . ILE A 1 94 ? 11.352 4.525 -21.222 1.00 37.44 94 ILE A C 1
ATOM 722 O O . ILE A 1 94 ? 10.659 3.831 -20.468 1.00 37.44 94 ILE A O 1
ATOM 726 N N . PRO A 1 95 ? 12.581 4.936 -20.870 1.00 38.69 95 PRO A N 1
ATOM 727 C CA . PRO A 1 95 ? 13.033 4.784 -19.515 1.00 38.69 95 PRO A CA 1
ATOM 728 C C . PRO A 1 95 ? 12.275 5.861 -18.754 1.00 38.69 95 PRO A C 1
ATOM 730 O O . PRO A 1 95 ? 12.777 6.970 -18.576 1.00 38.69 95 PRO A O 1
ATOM 733 N N . ILE A 1 96 ? 11.047 5.549 -18.328 1.00 45.75 96 ILE A N 1
ATOM 734 C CA . ILE A 1 96 ? 10.374 6.314 -17.287 1.00 45.75 96 ILE A CA 1
ATOM 735 C C . ILE A 1 96 ? 11.175 6.005 -16.029 1.00 45.75 96 ILE A C 1
ATOM 737 O O . ILE A 1 96 ? 10.874 5.117 -15.234 1.00 45.75 96 ILE A O 1
ATOM 741 N N . THR A 1 97 ? 12.300 6.699 -15.918 1.00 46.06 97 THR A N 1
ATOM 742 C CA . THR A 1 97 ? 13.080 6.770 -14.708 1.00 46.06 97 THR A CA 1
ATOM 743 C C . THR A 1 97 ? 12.194 7.557 -13.763 1.00 46.06 97 THR A C 1
ATOM 745 O O . THR A 1 97 ? 12.286 8.780 -13.710 1.00 46.06 97 THR A O 1
ATOM 748 N N . ILE A 1 98 ? 11.325 6.863 -13.021 1.00 52.47 98 ILE A N 1
ATOM 749 C CA . ILE A 1 98 ? 10.675 7.406 -11.827 1.00 52.47 98 ILE A CA 1
ATOM 750 C C . ILE A 1 98 ? 11.794 7.577 -10.778 1.00 52.47 98 ILE A C 1
ATOM 752 O O . ILE A 1 98 ? 11.837 6.923 -9.741 1.00 52.47 98 ILE A O 1
ATOM 756 N N . LYS A 1 99 ? 12.785 8.427 -11.072 1.00 46.69 99 LYS A N 1
ATOM 757 C CA . LYS A 1 99 ? 13.529 9.130 -10.041 1.00 46.69 99 LYS A CA 1
ATOM 758 C C . LYS A 1 99 ? 12.454 9.954 -9.373 1.00 46.69 99 LYS A C 1
ATOM 760 O O . LYS A 1 99 ? 11.771 10.717 -10.046 1.00 46.69 99 LYS A O 1
ATOM 765 N N . THR A 1 100 ? 12.266 9.717 -8.086 1.00 42.62 100 THR A N 1
ATOM 766 C CA . THR A 1 100 ? 11.337 10.414 -7.203 1.00 42.62 100 THR A CA 1
ATOM 767 C C . THR A 1 100 ? 11.693 11.903 -7.141 1.00 42.62 100 THR A C 1
ATOM 769 O O . THR A 1 100 ? 12.200 12.384 -6.135 1.00 42.62 100 THR A O 1
ATOM 772 N N . ASN A 1 101 ? 11.518 12.614 -8.249 1.00 43.50 101 ASN A N 1
ATOM 773 C CA . ASN A 1 101 ? 11.482 14.055 -8.320 1.00 43.50 101 ASN A CA 1
ATOM 774 C C . ASN A 1 101 ? 10.061 14.447 -7.915 1.00 43.50 101 ASN A C 1
ATOM 776 O O . ASN A 1 101 ? 9.096 13.822 -8.346 1.00 43.50 101 ASN A O 1
ATOM 780 N N . GLU A 1 102 ? 9.925 15.424 -7.031 1.00 52.78 102 GLU A N 1
ATOM 781 C CA . GLU A 1 102 ? 8.685 15.734 -6.308 1.00 52.78 102 GLU A CA 1
ATOM 782 C C . GLU A 1 102 ? 7.540 16.275 -7.189 1.00 52.78 102 GLU A C 1
ATOM 784 O O . GLU A 1 102 ? 6.477 16.605 -6.663 1.00 52.78 102 GLU A O 1
ATOM 789 N N . GLN A 1 103 ? 7.735 16.327 -8.510 1.00 51.19 103 GLN A N 1
ATOM 790 C CA . GLN A 1 103 ? 6.798 16.841 -9.510 1.00 51.19 103 GLN A CA 1
ATOM 791 C C . GLN A 1 103 ? 6.461 15.807 -10.597 1.00 51.19 103 GLN A C 1
ATOM 793 O O . GLN A 1 103 ? 6.552 16.101 -11.783 1.00 51.19 103 GLN A O 1
ATOM 798 N N . VAL A 1 104 ? 6.107 14.575 -10.219 1.00 59.16 104 VAL A N 1
ATOM 799 C CA . VAL A 1 104 ? 5.473 13.660 -11.184 1.00 59.16 104 VAL A CA 1
ATOM 800 C C . VAL A 1 104 ? 3.973 13.937 -11.190 1.00 59.16 104 VAL A C 1
ATOM 802 O O . VAL A 1 104 ? 3.307 13.791 -10.161 1.00 59.16 104 VAL A O 1
ATOM 805 N N . GLU A 1 105 ? 3.452 14.340 -12.345 1.00 66.81 105 GLU A N 1
ATOM 806 C CA . GLU A 1 105 ? 2.024 14.565 -12.552 1.00 66.81 105 GLU A CA 1
ATOM 807 C C . GLU A 1 105 ? 1.256 13.248 -12.375 1.00 66.81 105 GLU A C 1
ATOM 809 O O . GLU A 1 105 ? 1.634 12.203 -12.913 1.00 66.81 105 GLU A O 1
ATOM 814 N N . LEU A 1 106 ? 0.143 13.283 -11.631 1.00 69.31 106 LEU A N 1
ATOM 815 C CA . LEU A 1 106 ? -0.711 12.108 -11.386 1.00 69.31 106 LEU A CA 1
ATOM 816 C C . LEU A 1 106 ? -1.101 11.396 -12.688 1.00 69.31 106 LEU A C 1
ATOM 818 O O . LEU A 1 106 ? -1.242 10.177 -12.699 1.00 69.31 106 LEU A O 1
ATOM 822 N N . PHE A 1 107 ? -1.250 12.157 -13.772 1.00 67.88 107 PHE A N 1
ATOM 823 C CA . PHE A 1 107 ? -1.621 11.655 -15.088 1.00 67.88 107 PHE A CA 1
ATOM 824 C C . PHE A 1 107 ? -0.551 10.730 -15.691 1.00 67.88 107 PHE A C 1
ATOM 826 O O . PHE A 1 107 ? -0.874 9.637 -16.148 1.00 67.88 107 PHE A O 1
ATOM 833 N N . GLU A 1 108 ? 0.729 11.095 -15.586 1.00 71.88 108 GLU A N 1
ATOM 834 C CA . GLU A 1 108 ? 1.844 10.284 -16.098 1.00 71.88 108 GLU A CA 1
ATOM 835 C C . GLU A 1 108 ? 1.964 8.948 -15.340 1.00 71.88 108 GLU A C 1
ATOM 837 O O . GLU A 1 108 ? 2.211 7.891 -15.925 1.00 71.88 108 GLU A O 1
ATOM 842 N N . LEU A 1 109 ? 1.693 8.963 -14.029 1.00 75.06 109 LEU A N 1
ATOM 843 C CA . LEU A 1 109 ? 1.661 7.748 -13.209 1.00 75.06 109 LEU A CA 1
ATOM 844 C C . LEU A 1 109 ? 0.500 6.817 -13.578 1.00 75.06 109 LEU A C 1
ATOM 846 O O . LEU A 1 109 ? 0.641 5.596 -13.485 1.00 75.06 109 LEU A O 1
ATOM 850 N N . MET A 1 110 ? -0.648 7.366 -13.980 1.00 71.75 110 MET A N 1
ATOM 851 C CA . MET A 1 110 ? -1.808 6.556 -14.360 1.00 71.75 110 MET A CA 1
ATOM 852 C C . MET A 1 110 ? -1.585 5.797 -15.671 1.00 71.75 110 MET A C 1
ATOM 854 O O . MET A 1 110 ? -2.062 4.664 -15.780 1.00 71.75 110 MET A O 1
ATOM 858 N N . ASP A 1 111 ? -0.827 6.362 -16.610 1.00 77.00 111 ASP A N 1
ATOM 859 C CA . ASP A 1 111 ? -0.469 5.701 -17.870 1.00 77.00 111 ASP A CA 1
ATOM 860 C C . ASP A 1 111 ? 0.633 4.647 -17.676 1.00 77.00 111 ASP A C 1
ATOM 862 O O . ASP A 1 111 ? 0.614 3.581 -18.294 1.00 77.00 111 ASP A O 1
ATOM 866 N N . ALA A 1 112 ? 1.553 4.863 -16.732 1.00 76.69 112 ALA A N 1
ATOM 867 C CA . ALA A 1 112 ? 2.646 3.932 -16.450 1.00 76.69 112 ALA A CA 1
ATOM 868 C C . ALA A 1 112 ? 2.210 2.613 -15.767 1.00 76.69 112 ALA A C 1
ATOM 870 O O . ALA A 1 112 ? 3.016 1.686 -15.638 1.00 76.69 112 ALA A O 1
ATOM 871 N N . LYS A 1 113 ? 0.941 2.467 -15.358 1.00 82.25 113 LYS A N 1
ATOM 872 C CA . LYS A 1 113 ? 0.429 1.237 -14.716 1.00 82.25 113 LYS A CA 1
ATOM 873 C C . LYS A 1 113 ? 0.417 0.013 -15.639 1.00 82.25 113 LYS A C 1
ATOM 875 O O . LYS A 1 113 ? 0.396 -1.106 -15.145 1.00 82.25 113 LYS A O 1
ATOM 880 N N . THR A 1 114 ? 0.403 0.206 -16.959 1.00 85.44 114 THR A N 1
ATOM 881 C CA . THR A 1 114 ? 0.416 -0.882 -17.955 1.00 85.44 114 THR A CA 1
ATOM 882 C C . THR A 1 114 ? 1.817 -1.172 -18.488 1.00 85.44 114 THR A C 1
ATOM 884 O O . THR A 1 114 ? 1.963 -1.894 -19.472 1.00 85.44 114 THR A O 1
ATOM 887 N N . ASN A 1 115 ? 2.857 -0.606 -17.868 1.00 88.69 115 ASN A N 1
ATOM 888 C CA . ASN A 1 115 ? 4.231 -0.823 -18.299 1.00 88.69 115 ASN A CA 1
ATOM 889 C C . ASN A 1 115 ? 4.606 -2.318 -18.194 1.00 88.69 115 ASN A C 1
ATOM 891 O O . ASN A 1 115 ? 4.272 -2.947 -17.185 1.00 88.69 115 ASN A O 1
ATOM 895 N N . PRO A 1 116 ? 5.295 -2.906 -19.191 1.00 82.50 116 PRO A N 1
ATOM 896 C CA . PRO A 1 116 ? 5.707 -4.311 -19.140 1.00 82.50 116 PRO A CA 1
ATOM 897 C C . PRO A 1 116 ? 6.642 -4.627 -17.961 1.00 82.50 116 PRO A C 1
ATOM 899 O O . PRO A 1 116 ? 6.580 -5.729 -17.413 1.00 82.50 116 PRO A O 1
ATOM 902 N N . ASP A 1 117 ? 7.454 -3.665 -17.519 1.00 87.12 117 ASP A N 1
ATOM 903 C CA . ASP A 1 117 ? 8.361 -3.822 -16.385 1.00 87.12 117 ASP A CA 1
ATOM 904 C C . ASP A 1 117 ? 7.607 -3.739 -15.046 1.00 87.12 117 ASP A C 1
ATOM 906 O O . ASP A 1 117 ? 6.994 -2.721 -14.700 1.00 87.12 117 ASP A O 1
ATOM 910 N N . SER A 1 118 ? 7.678 -4.815 -14.257 1.00 88.44 118 SER A N 1
ATOM 911 C CA . SER A 1 118 ? 7.040 -4.873 -12.941 1.00 88.44 118 SER A CA 1
ATOM 912 C C . SER A 1 118 ? 7.667 -3.917 -11.929 1.00 88.44 118 SER A C 1
ATOM 914 O O . SER A 1 118 ? 6.964 -3.423 -11.047 1.00 88.44 118 SER A O 1
ATOM 916 N N . GLN A 1 119 ? 8.949 -3.564 -12.069 1.00 88.00 119 GLN A N 1
ATOM 917 C CA . GLN A 1 119 ? 9.583 -2.571 -11.201 1.00 88.00 119 GLN A CA 1
ATOM 918 C C . GLN A 1 119 ? 9.020 -1.171 -11.442 1.00 88.00 119 GLN A C 1
ATOM 920 O O . GLN A 1 119 ? 8.823 -0.414 -10.484 1.00 88.00 119 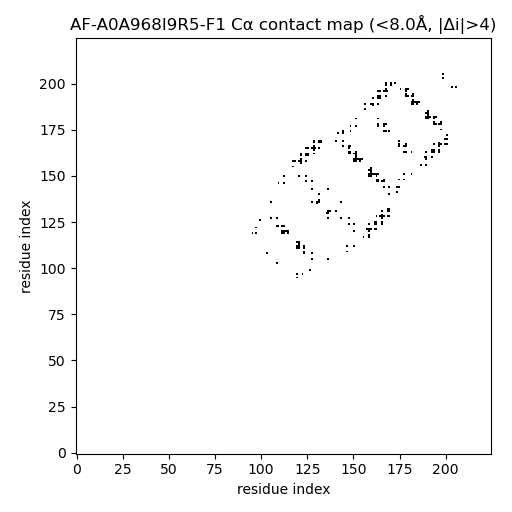GLN A O 1
ATOM 925 N N . ILE A 1 120 ? 8.692 -0.838 -12.693 1.00 88.44 120 ILE A N 1
ATOM 926 C CA . ILE A 1 120 ? 8.036 0.430 -13.022 1.00 88.44 120 ILE A CA 1
ATOM 927 C C . ILE A 1 120 ? 6.624 0.442 -12.431 1.00 88.44 120 ILE A C 1
ATOM 929 O O . ILE A 1 120 ? 6.290 1.364 -11.689 1.00 88.44 120 ILE A O 1
ATOM 933 N N . ARG A 1 121 ? 5.827 -0.616 -12.639 1.00 90.81 121 ARG A N 1
ATOM 934 C CA . ARG A 1 121 ? 4.472 -0.718 -12.056 1.00 90.81 121 ARG A CA 1
ATOM 935 C C . ARG A 1 121 ? 4.474 -0.662 -10.525 1.00 90.81 121 ARG A C 1
ATOM 937 O O . ARG A 1 121 ? 3.626 -0.003 -9.921 1.00 90.81 121 ARG A O 1
ATOM 944 N N . LYS A 1 122 ? 5.460 -1.289 -9.879 1.00 89.62 122 LYS A N 1
ATOM 945 C CA . LYS A 1 122 ? 5.670 -1.199 -8.427 1.00 89.62 122 LYS A CA 1
ATOM 946 C C . LYS A 1 122 ? 5.980 0.236 -8.007 1.00 89.62 122 LYS A C 1
ATOM 948 O O . LYS A 1 122 ? 5.399 0.726 -7.043 1.00 89.62 122 LYS A O 1
ATOM 953 N N . SER A 1 123 ? 6.875 0.908 -8.727 1.00 88.75 123 SER A N 1
ATOM 954 C CA . SER A 1 123 ? 7.238 2.304 -8.455 1.00 88.75 123 SER A CA 1
ATOM 955 C C . SER A 1 123 ? 6.032 3.231 -8.599 1.00 88.75 123 SER A C 1
ATOM 957 O O . SER A 1 123 ? 5.851 4.119 -7.772 1.00 88.75 123 SER A O 1
ATOM 959 N N . VAL A 1 124 ? 5.156 2.977 -9.576 1.00 89.88 124 VAL A N 1
ATOM 960 C CA . VAL A 1 124 ? 3.868 3.672 -9.715 1.00 89.88 124 VAL A CA 1
ATOM 961 C C . VAL A 1 124 ? 3.004 3.465 -8.471 1.00 89.88 124 VAL A C 1
ATOM 963 O O . VAL A 1 124 ? 2.548 4.445 -7.887 1.00 89.88 124 VAL A O 1
ATOM 966 N N . ALA A 1 125 ? 2.822 2.222 -8.010 1.00 92.06 125 ALA A N 1
ATOM 967 C CA . ALA A 1 125 ? 2.035 1.936 -6.808 1.00 92.06 125 ALA A CA 1
ATOM 968 C C . ALA A 1 125 ? 2.579 2.656 -5.559 1.00 92.06 125 ALA A C 1
ATOM 970 O O . ALA A 1 125 ? 1.809 3.253 -4.807 1.00 92.06 125 ALA A O 1
ATOM 971 N N . VAL A 1 126 ? 3.903 2.643 -5.364 1.00 90.50 126 VAL A N 1
ATOM 972 C CA . VAL A 1 126 ? 4.571 3.322 -4.240 1.00 90.50 126 VAL A CA 1
ATOM 973 C C . VAL A 1 126 ? 4.402 4.838 -4.327 1.00 90.50 126 VAL A C 1
ATOM 975 O O . VAL A 1 126 ? 4.034 5.472 -3.340 1.00 90.50 126 VAL A O 1
ATOM 978 N N . SER A 1 127 ? 4.636 5.428 -5.500 1.00 89.62 127 SER A N 1
ATOM 979 C CA . SER A 1 127 ? 4.499 6.873 -5.709 1.00 89.62 127 SER A CA 1
ATOM 980 C C . SER A 1 127 ? 3.062 7.340 -5.492 1.00 89.62 127 SER A C 1
ATOM 982 O O . SER A 1 127 ? 2.839 8.333 -4.804 1.00 89.62 127 SER A O 1
ATOM 984 N N . LEU A 1 128 ? 2.074 6.595 -6.001 1.00 89.75 128 LEU A N 1
ATOM 985 C CA . LEU A 1 128 ? 0.660 6.879 -5.751 1.00 89.75 128 LEU A CA 1
ATOM 986 C C . LEU A 1 128 ? 0.311 6.769 -4.260 1.00 89.75 128 LEU A C 1
ATOM 988 O O . LEU A 1 128 ? -0.416 7.623 -3.757 1.00 89.75 128 LEU A O 1
ATOM 992 N N . GLY A 1 129 ? 0.858 5.781 -3.543 1.00 89.12 129 GLY A N 1
ATOM 993 C CA . GLY A 1 129 ? 0.729 5.672 -2.084 1.00 89.12 129 GLY A CA 1
ATOM 994 C C . GLY A 1 129 ? 1.274 6.899 -1.357 1.00 89.12 129 GLY A C 1
ATOM 995 O O . GLY A 1 129 ? 0.551 7.542 -0.600 1.00 89.12 129 GLY A O 1
ATOM 996 N N . LYS A 1 130 ? 2.492 7.333 -1.700 1.00 89.19 130 LYS A N 1
ATOM 997 C CA . LYS A 1 130 ? 3.101 8.547 -1.137 1.00 89.19 130 LYS A CA 1
ATOM 998 C C . LYS A 1 130 ? 2.240 9.793 -1.379 1.00 89.19 130 LYS A C 1
ATOM 1000 O O . LYS A 1 130 ? 1.984 10.550 -0.446 1.00 89.19 130 LYS A O 1
ATOM 1005 N N . LEU A 1 131 ? 1.726 9.981 -2.597 1.00 86.88 131 LEU A N 1
ATOM 1006 C CA . LEU A 1 131 ? 0.833 11.105 -2.921 1.00 86.88 131 LEU A CA 1
ATOM 1007 C C . LEU A 1 131 ? -0.480 11.066 -2.129 1.00 86.88 131 LEU A C 1
ATOM 1009 O O . LEU A 1 131 ? -1.047 12.109 -1.793 1.00 86.88 131 LEU A O 1
ATOM 1013 N N . VAL A 1 132 ? -0.973 9.866 -1.836 1.00 86.94 132 VAL A N 1
ATOM 1014 C CA . VAL A 1 132 ? -2.151 9.647 -1.001 1.00 86.94 132 VAL A CA 1
ATOM 1015 C C . VAL A 1 132 ? -1.848 9.954 0.470 1.00 86.94 132 VAL A C 1
ATOM 1017 O O . VAL A 1 132 ? -2.609 10.696 1.094 1.00 86.94 132 VAL A O 1
ATOM 1020 N N . ALA A 1 133 ? -0.724 9.472 1.005 1.00 85.50 133 ALA A N 1
ATOM 1021 C CA . ALA A 1 133 ? -0.276 9.736 2.373 1.00 85.50 133 ALA A CA 1
ATOM 1022 C C . ALA A 1 133 ? -0.033 11.236 2.628 1.00 85.50 133 ALA A C 1
ATOM 1024 O O . ALA A 1 133 ? -0.412 11.766 3.673 1.00 85.50 133 ALA A O 1
ATOM 1025 N N . GLU A 1 134 ? 0.519 11.941 1.640 1.00 84.56 134 GLU A N 1
ATOM 1026 C CA . GLU A 1 134 ? 0.749 13.391 1.667 1.00 84.56 134 GLU A CA 1
ATOM 1027 C C . GLU A 1 134 ? -0.508 14.218 1.352 1.00 84.56 134 GLU A C 1
ATOM 1029 O O . GLU A 1 134 ? -0.440 15.442 1.280 1.00 84.56 134 GLU A O 1
ATOM 1034 N N . GLN A 1 135 ? -1.666 13.578 1.148 1.00 80.12 135 GLN A N 1
ATOM 1035 C CA . GLN A 1 135 ? -2.940 14.228 0.811 1.00 80.12 135 GLN A CA 1
ATOM 1036 C C . GLN A 1 135 ? -2.924 15.043 -0.498 1.00 80.12 135 GLN A C 1
ATOM 1038 O O . GLN A 1 135 ? -3.893 15.743 -0.798 1.00 80.12 135 GLN A O 1
ATOM 1043 N N . ARG A 1 136 ? -1.876 14.909 -1.318 1.00 78.75 136 ARG A N 1
ATOM 1044 C CA . ARG A 1 136 ? -1.753 15.547 -2.638 1.00 78.75 136 ARG A CA 1
ATOM 1045 C C . ARG A 1 136 ? -2.727 14.948 -3.651 1.00 78.75 136 ARG A C 1
ATOM 1047 O O . ARG A 1 136 ? -3.183 15.632 -4.557 1.00 78.75 136 ARG A O 1
ATOM 1054 N N . ALA A 1 137 ? -3.122 13.691 -3.452 1.00 77.31 137 ALA A N 1
ATOM 1055 C CA . ALA A 1 137 ? -4.100 13.014 -4.296 1.00 77.31 137 ALA A CA 1
ATOM 1056 C C . ALA A 1 137 ? -5.571 13.351 -3.970 1.00 77.31 137 ALA A C 1
ATOM 1058 O O . ALA A 1 137 ? -6.451 12.776 -4.598 1.00 77.31 137 ALA A O 1
ATOM 1059 N N . LYS A 1 138 ? -5.885 14.249 -3.019 1.00 78.94 138 LYS A N 1
ATOM 1060 C CA . LYS A 1 138 ? -7.275 14.568 -2.609 1.00 78.94 138 LYS A CA 1
ATOM 1061 C C . LYS A 1 138 ? -8.272 14.799 -3.763 1.00 78.94 138 LYS A C 1
ATOM 1063 O O . LYS A 1 138 ? -9.309 14.134 -3.740 1.00 78.94 138 LYS A O 1
ATOM 1068 N N . PRO A 1 139 ? -8.002 15.662 -4.765 1.00 80.06 139 PRO A N 1
ATOM 1069 C CA . PRO A 1 139 ? -8.953 15.903 -5.858 1.00 80.06 139 PRO A CA 1
ATOM 1070 C C . PRO A 1 139 ? -9.185 14.668 -6.744 1.00 80.06 139 PRO A C 1
ATOM 1072 O O . PRO A 1 139 ? -10.259 14.513 -7.317 1.00 80.06 139 PRO A O 1
ATOM 1075 N N . HIS A 1 140 ? -8.219 13.747 -6.794 1.00 83.88 140 HIS A N 1
ATOM 1076 C CA . HIS A 1 140 ? -8.242 12.556 -7.647 1.00 83.88 140 HIS A CA 1
ATOM 1077 C C . HIS A 1 140 ? -8.275 11.245 -6.849 1.00 83.88 140 HIS A C 1
ATOM 1079 O O . HIS A 1 140 ? -8.056 10.172 -7.407 1.00 83.88 140 HIS A O 1
ATOM 1085 N N . LEU A 1 141 ? -8.590 11.289 -5.547 1.00 87.25 141 LEU A N 1
ATOM 1086 C CA . LEU A 1 141 ? -8.410 10.154 -4.635 1.00 87.25 141 LEU A CA 1
ATOM 1087 C C . LEU A 1 141 ? -9.190 8.919 -5.096 1.00 87.25 141 LEU A C 1
ATOM 1089 O O . LEU A 1 141 ? -8.703 7.796 -5.004 1.00 87.25 141 LEU A O 1
ATOM 1093 N N . GLN A 1 142 ? -10.391 9.119 -5.637 1.00 88.50 142 GLN A N 1
ATOM 1094 C CA . GLN A 1 142 ? -11.199 8.029 -6.176 1.00 88.50 142 GLN A CA 1
ATOM 1095 C C . GLN A 1 142 ? -10.555 7.371 -7.405 1.00 88.50 142 GLN A C 1
ATOM 1097 O O . GLN A 1 142 ? -10.584 6.146 -7.513 1.00 88.50 142 GLN A O 1
ATOM 1102 N N . GLN A 1 143 ? -9.969 8.160 -8.307 1.00 89.44 143 GLN A N 1
ATOM 1103 C CA . GLN A 1 143 ? -9.261 7.647 -9.483 1.00 89.44 143 GLN A CA 1
ATOM 1104 C C . GLN A 1 143 ? -7.977 6.926 -9.057 1.00 89.44 143 GLN A C 1
ATOM 1106 O O . GLN A 1 143 ? -7.727 5.810 -9.506 1.00 89.44 143 GLN A O 1
ATOM 1111 N N . THR A 1 144 ? -7.225 7.495 -8.112 1.00 90.12 144 THR A N 1
ATOM 1112 C CA . THR A 1 144 ? -6.030 6.861 -7.544 1.00 90.12 144 THR A CA 1
ATOM 1113 C C . THR A 1 144 ? -6.355 5.521 -6.886 1.00 90.12 144 THR A C 1
ATOM 1115 O O . THR A 1 144 ? -5.676 4.534 -7.151 1.00 90.12 144 THR A O 1
ATOM 1118 N N . ILE A 1 145 ? -7.433 5.433 -6.097 1.00 92.69 145 ILE A N 1
ATOM 1119 C CA . ILE A 1 145 ? -7.888 4.165 -5.502 1.00 92.69 145 ILE A CA 1
ATOM 1120 C C . ILE A 1 145 ? -8.270 3.149 -6.584 1.00 92.69 145 ILE A C 1
ATOM 1122 O O . ILE A 1 145 ? -7.961 1.971 -6.434 1.00 92.69 145 ILE A O 1
ATOM 1126 N N . ALA A 1 146 ? -8.912 3.575 -7.675 1.00 92.50 146 ALA A N 1
ATOM 1127 C CA . ALA A 1 146 ? -9.254 2.674 -8.773 1.00 92.50 146 ALA A CA 1
ATOM 1128 C C . ALA A 1 146 ? -7.999 2.105 -9.459 1.00 92.50 146 ALA A C 1
ATOM 1130 O O . ALA A 1 146 ? -7.925 0.900 -9.696 1.00 92.50 146 ALA A O 1
ATOM 1131 N N . VAL A 1 147 ? -6.993 2.945 -9.719 1.00 92.31 147 VAL A N 1
ATOM 1132 C CA . VAL A 1 147 ? -5.707 2.521 -10.301 1.00 92.31 147 VAL A CA 1
ATOM 1133 C C . VAL A 1 147 ? -4.949 1.592 -9.356 1.00 92.31 147 VAL A C 1
ATOM 1135 O O . VAL A 1 147 ? -4.508 0.521 -9.769 1.00 92.31 147 VAL A O 1
ATOM 1138 N N . LEU A 1 148 ? -4.860 1.937 -8.073 1.00 94.12 148 LEU A N 1
ATOM 1139 C CA . LEU A 1 148 ? -4.260 1.063 -7.066 1.00 94.12 148 LEU A CA 1
ATOM 1140 C C . LEU A 1 148 ? -5.031 -0.261 -6.926 1.00 94.12 148 LEU A C 1
ATOM 1142 O O . LEU A 1 148 ? -4.428 -1.313 -6.747 1.00 94.12 148 LEU A O 1
ATOM 1146 N N . GLY A 1 149 ? -6.356 -0.246 -7.078 1.00 94.38 149 GLY A N 1
ATOM 1147 C CA . GLY A 1 149 ? -7.186 -1.448 -7.119 1.00 94.38 149 GLY A CA 1
ATOM 1148 C C . GLY A 1 149 ? -6.892 -2.357 -8.319 1.00 94.38 149 GLY A C 1
ATOM 1149 O O . GLY A 1 149 ? -6.963 -3.581 -8.190 1.00 94.38 149 GLY A O 1
ATOM 1150 N N . GLN A 1 150 ? -6.504 -1.792 -9.465 1.00 94.19 150 GLN A N 1
ATOM 1151 C CA . GLN A 1 150 ? -6.011 -2.564 -10.613 1.00 94.19 150 GLN A CA 1
ATOM 1152 C C . GLN A 1 150 ? -4.634 -3.170 -10.312 1.00 94.19 150 GLN A C 1
ATOM 1154 O O . GLN A 1 150 ? -4.461 -4.377 -10.453 1.00 94.19 150 GLN A O 1
ATOM 1159 N N . LEU A 1 151 ? -3.693 -2.371 -9.797 1.00 94.25 151 LEU A N 1
ATOM 1160 C CA . LEU A 1 151 ? -2.347 -2.835 -9.427 1.00 94.25 151 LEU A CA 1
ATOM 1161 C C . LEU A 1 151 ? -2.354 -3.856 -8.274 1.00 94.25 151 LEU A C 1
ATOM 1163 O O . LEU A 1 151 ? -1.467 -4.697 -8.180 1.00 94.25 151 LEU A O 1
ATOM 1167 N N . SER A 1 152 ? -3.386 -3.858 -7.425 1.00 95.00 152 SER A N 1
ATOM 1168 C CA . SER A 1 152 ? -3.571 -4.890 -6.391 1.00 95.00 152 SER A CA 1
ATOM 1169 C C . SER A 1 152 ? -3.859 -6.289 -6.956 1.00 95.00 152 SER A C 1
ATOM 1171 O O . SER A 1 152 ? -3.861 -7.259 -6.207 1.00 95.00 152 SER A O 1
ATOM 1173 N N . GLN A 1 153 ? -4.103 -6.401 -8.265 1.00 94.25 153 GLN A N 1
ATOM 1174 C CA . GLN A 1 153 ? -4.351 -7.653 -8.989 1.00 94.25 153 GLN A CA 1
ATOM 1175 C C . GLN A 1 153 ? -3.251 -7.949 -10.022 1.00 94.25 153 GLN A C 1
ATOM 1177 O O . GLN A 1 153 ? -3.439 -8.780 -10.906 1.00 94.25 153 GLN A O 1
ATOM 1182 N N . ASP A 1 154 ? -2.113 -7.261 -9.927 1.00 95.81 154 ASP A N 1
ATOM 1183 C CA . ASP A 1 154 ? -0.978 -7.447 -10.827 1.00 95.81 154 ASP A CA 1
ATOM 1184 C C . ASP A 1 154 ? -0.426 -8.886 -10.780 1.00 95.81 154 ASP A C 1
ATOM 1186 O O . ASP A 1 154 ? -0.417 -9.505 -9.709 1.00 95.81 154 ASP A O 1
ATOM 1190 N N . PRO A 1 155 ? 0.082 -9.443 -11.894 1.00 92.81 155 PRO A N 1
ATOM 1191 C CA . PRO A 1 155 ? 0.755 -10.742 -11.868 1.00 92.81 155 PRO A CA 1
ATOM 1192 C C . PRO A 1 155 ? 1.953 -10.780 -10.904 1.00 92.81 155 PRO A C 1
ATOM 1194 O O . PRO A 1 155 ? 2.206 -11.818 -10.290 1.00 92.81 155 PRO A O 1
ATOM 1197 N N . ASP A 1 156 ? 2.662 -9.663 -10.720 1.00 94.31 156 ASP A N 1
ATOM 1198 C CA . ASP A 1 156 ? 3.825 -9.581 -9.840 1.00 94.31 156 ASP A CA 1
ATOM 1199 C C . ASP A 1 156 ? 3.407 -9.354 -8.366 1.00 94.31 156 ASP A C 1
ATOM 1201 O O . ASP A 1 156 ? 2.773 -8.340 -8.047 1.00 94.31 156 ASP A O 1
ATOM 1205 N N . PRO A 1 157 ? 3.778 -10.254 -7.432 1.00 93.62 157 PRO A N 1
ATOM 1206 C CA . PRO A 1 157 ? 3.433 -10.123 -6.015 1.00 93.62 157 PRO A CA 1
ATOM 1207 C C . PRO A 1 157 ? 3.964 -8.844 -5.360 1.00 93.62 157 PRO A C 1
ATOM 1209 O O . PRO A 1 157 ? 3.295 -8.265 -4.505 1.00 93.62 157 PRO A O 1
ATOM 1212 N N . SER A 1 158 ? 5.135 -8.359 -5.784 1.00 93.44 158 SER A N 1
ATOM 1213 C CA . SER A 1 158 ? 5.731 -7.133 -5.244 1.00 93.44 158 SER A CA 1
ATOM 1214 C C . SER A 1 158 ? 4.908 -5.903 -5.618 1.00 93.44 158 SER A C 1
ATOM 1216 O O . SER A 1 158 ? 4.792 -4.969 -4.821 1.00 93.44 158 SER A O 1
ATOM 1218 N N . VAL A 1 159 ? 4.326 -5.893 -6.823 1.00 94.50 159 VAL A N 1
ATOM 1219 C CA . VAL A 1 159 ? 3.413 -4.831 -7.271 1.00 94.50 159 VAL A CA 1
ATOM 1220 C C . VAL A 1 159 ? 2.110 -4.896 -6.476 1.00 94.50 159 VAL A C 1
ATOM 1222 O O . VAL A 1 159 ? 1.680 -3.874 -5.934 1.00 94.50 159 VAL A O 1
ATOM 1225 N N . ARG A 1 160 ? 1.524 -6.095 -6.318 1.00 96.88 160 ARG A N 1
ATOM 1226 C CA . ARG A 1 160 ? 0.302 -6.288 -5.514 1.00 96.88 160 ARG A CA 1
ATOM 1227 C C . ARG A 1 160 ? 0.483 -5.833 -4.074 1.00 96.88 160 ARG A C 1
ATOM 1229 O O . ARG A 1 160 ? -0.388 -5.151 -3.528 1.00 96.88 160 ARG A O 1
ATOM 1236 N N . GLN A 1 161 ? 1.618 -6.170 -3.464 1.00 95.25 161 GLN A N 1
ATOM 1237 C CA . GLN A 1 161 ? 1.947 -5.769 -2.101 1.00 95.25 161 GLN A CA 1
ATOM 1238 C C . GLN A 1 161 ? 2.034 -4.244 -1.985 1.00 95.25 161 GLN A C 1
ATOM 1240 O O . GLN A 1 161 ? 1.377 -3.658 -1.123 1.00 95.25 161 GLN A O 1
ATOM 1245 N N . ALA A 1 162 ? 2.796 -3.595 -2.872 1.00 94.31 162 ALA A N 1
ATOM 1246 C CA . ALA A 1 162 ? 2.945 -2.141 -2.878 1.00 94.31 162 ALA A CA 1
ATOM 1247 C C . ALA A 1 162 ? 1.592 -1.431 -3.047 1.00 94.31 162 ALA A C 1
ATOM 1249 O O . ALA A 1 162 ? 1.271 -0.513 -2.293 1.00 94.31 162 ALA A O 1
ATOM 1250 N N . ALA A 1 163 ? 0.761 -1.904 -3.978 1.00 95.69 163 ALA A N 1
ATOM 1251 C CA . ALA A 1 163 ? -0.574 -1.361 -4.199 1.00 95.69 163 ALA A CA 1
ATOM 1252 C C . ALA A 1 163 ? -1.495 -1.558 -2.986 1.00 95.69 163 ALA A C 1
ATOM 1254 O O . ALA A 1 163 ? -2.247 -0.658 -2.622 1.00 95.69 163 ALA A O 1
ATOM 1255 N N . THR A 1 164 ? -1.406 -2.710 -2.319 1.00 96.19 164 THR A N 1
ATOM 1256 C CA . THR A 1 164 ? -2.179 -3.016 -1.105 1.00 96.19 164 THR A CA 1
ATOM 1257 C C . THR A 1 164 ? -1.807 -2.088 0.052 1.00 96.19 164 THR A C 1
ATOM 1259 O O . THR A 1 164 ? -2.693 -1.604 0.757 1.00 96.19 164 THR A O 1
ATOM 1262 N N . ILE A 1 165 ? -0.515 -1.795 0.229 1.00 94.19 165 ILE A N 1
ATOM 1263 C CA . ILE A 1 165 ? -0.038 -0.832 1.233 1.00 94.19 165 ILE A CA 1
ATOM 1264 C C . ILE A 1 165 ? -0.593 0.565 0.926 1.00 94.19 165 ILE A C 1
ATOM 1266 O O . ILE A 1 165 ? -1.232 1.168 1.787 1.00 94.19 165 ILE A O 1
ATOM 1270 N N . ALA A 1 166 ? -0.450 1.029 -0.318 1.00 93.88 166 ALA A N 1
ATOM 1271 C CA . ALA A 1 166 ? -0.947 2.332 -0.764 1.00 93.88 166 ALA A CA 1
ATOM 1272 C C . ALA A 1 166 ? -2.477 2.479 -0.612 1.00 93.88 166 ALA A C 1
ATOM 1274 O O . ALA A 1 166 ? -2.985 3.526 -0.207 1.00 93.88 166 ALA A O 1
ATOM 1275 N N . LEU A 1 167 ? -3.242 1.414 -0.883 1.00 94.12 167 LEU A N 1
ATOM 1276 C CA . LEU A 1 167 ? -4.687 1.374 -0.626 1.00 94.12 167 LEU A CA 1
ATOM 1277 C C . LEU A 1 167 ? -5.007 1.536 0.865 1.00 94.12 167 LEU A C 1
ATOM 1279 O O . LEU A 1 167 ? -5.990 2.197 1.205 1.00 94.12 167 LEU A O 1
ATOM 1283 N N . GLY A 1 168 ? -4.181 0.966 1.745 1.00 91.69 168 GLY A N 1
ATOM 1284 C CA . GLY A 1 168 ? -4.261 1.158 3.192 1.00 91.69 168 GLY A CA 1
ATOM 1285 C C . GLY A 1 168 ? -4.082 2.616 3.607 1.00 91.69 168 GLY A C 1
ATOM 1286 O O . GLY A 1 168 ? -4.908 3.165 4.338 1.00 91.69 168 GLY A O 1
ATOM 1287 N N . GLU A 1 169 ? -3.054 3.265 3.063 1.00 90.00 169 GLU A N 1
ATOM 1288 C CA . GLU A 1 169 ? -2.721 4.670 3.335 1.00 90.00 169 GLU A CA 1
ATOM 1289 C C . GLU A 1 169 ? -3.827 5.641 2.906 1.00 90.00 169 GLU A C 1
ATOM 1291 O O . GLU A 1 169 ? -3.979 6.706 3.506 1.00 90.00 169 GLU A O 1
ATOM 1296 N N . SER A 1 170 ? -4.660 5.254 1.932 1.00 87.75 170 SER A N 1
ATOM 1297 C CA . SER A 1 170 ? -5.798 6.068 1.491 1.00 87.75 170 SER A CA 1
ATOM 1298 C C . SER A 1 170 ? -6.822 6.361 2.571 1.00 87.75 170 SER A C 1
ATOM 1300 O O . SER A 1 170 ? -7.545 7.352 2.447 1.00 87.75 170 SER A O 1
ATOM 1302 N N . LYS A 1 171 ? -6.928 5.498 3.595 1.00 83.88 171 LYS A N 1
ATOM 1303 C CA . LYS A 1 171 ? -7.937 5.582 4.667 1.00 83.88 171 LYS A CA 1
ATOM 1304 C C . LYS A 1 171 ? -9.364 5.833 4.149 1.00 83.88 171 LYS A C 1
ATOM 1306 O O . LYS A 1 171 ? -10.246 6.256 4.890 1.00 83.88 171 LYS A O 1
ATOM 1311 N N . SER A 1 172 ? -9.626 5.514 2.879 1.00 86.44 172 SER A N 1
ATOM 1312 C CA . SER A 1 172 ? -10.929 5.643 2.241 1.00 86.44 172 SER A CA 1
ATOM 1313 C C . SER A 1 172 ? -11.682 4.321 2.280 1.00 86.44 172 SER A C 1
ATOM 1315 O O . SER A 1 172 ? -11.159 3.288 1.861 1.00 86.44 172 SER A O 1
ATOM 1317 N N . ALA A 1 173 ? -12.947 4.336 2.706 1.00 87.31 173 ALA A N 1
ATOM 1318 C CA . ALA A 1 173 ? -13.792 3.138 2.698 1.00 87.31 173 ALA A CA 1
ATOM 1319 C C . ALA A 1 173 ? -13.903 2.492 1.299 1.00 87.31 173 ALA A C 1
ATOM 1321 O O . ALA A 1 173 ? -14.123 1.285 1.190 1.00 87.31 173 ALA A O 1
ATOM 1322 N N . LYS A 1 174 ? -13.673 3.269 0.227 1.00 89.19 174 LYS A N 1
ATOM 1323 C CA . LYS A 1 174 ? -13.619 2.784 -1.161 1.00 89.19 174 LYS A CA 1
ATOM 1324 C C . LYS A 1 174 ? -12.463 1.803 -1.418 1.00 89.19 174 LYS A C 1
ATOM 1326 O O . LYS A 1 174 ? -12.546 1.027 -2.362 1.00 89.19 174 LYS A O 1
ATOM 1331 N N . ALA A 1 175 ? -11.422 1.789 -0.581 1.00 92.00 175 ALA A N 1
ATOM 1332 C CA . ALA A 1 175 ? -10.313 0.839 -0.672 1.00 92.00 175 ALA A CA 1
ATOM 1333 C C . ALA A 1 175 ? -10.638 -0.543 -0.067 1.00 92.00 175 ALA A C 1
ATOM 1335 O O . ALA A 1 175 ? -10.013 -1.543 -0.424 1.00 92.00 175 ALA A O 1
ATOM 1336 N N . LEU A 1 176 ? -11.643 -0.637 0.815 1.00 91.75 176 LEU A N 1
ATOM 1337 C CA . LEU A 1 176 ? -11.969 -1.868 1.549 1.00 91.75 176 LEU A CA 1
ATOM 1338 C C . LEU A 1 176 ? -12.287 -3.084 0.661 1.00 91.75 176 LEU A C 1
ATOM 1340 O O . LEU A 1 176 ? -11.850 -4.179 1.018 1.00 91.75 176 LEU A O 1
ATOM 1344 N N . PRO A 1 177 ? -13.019 -2.968 -0.468 1.00 93.31 177 PRO A N 1
ATOM 1345 C CA . PRO A 1 177 ? -13.263 -4.113 -1.346 1.00 93.31 177 PRO A CA 1
ATOM 1346 C C . PRO A 1 177 ? -11.972 -4.703 -1.924 1.00 93.31 177 PRO A C 1
ATOM 1348 O O . PRO A 1 177 ? -11.843 -5.924 -2.010 1.00 93.31 177 PRO A O 1
ATOM 1351 N N . PHE A 1 178 ? -11.001 -3.853 -2.271 1.00 94.75 178 PHE A N 1
ATOM 1352 C CA . PHE A 1 178 ? -9.702 -4.283 -2.790 1.00 94.75 178 PHE A CA 1
ATOM 1353 C C . PHE A 1 178 ? -8.864 -4.949 -1.695 1.00 94.75 178 PHE A C 1
ATOM 1355 O O . PHE A 1 178 ? -8.375 -6.059 -1.889 1.00 94.75 178 PHE A O 1
ATOM 1362 N N . LEU A 1 179 ? -8.803 -4.350 -0.502 1.00 93.81 179 LEU A N 1
ATOM 1363 C CA . LEU A 1 179 ? -8.088 -4.931 0.639 1.00 93.81 179 LEU A CA 1
ATOM 1364 C C . LEU A 1 179 ? -8.679 -6.282 1.075 1.00 93.81 179 LEU A C 1
ATOM 1366 O O . LEU A 1 179 ? -7.943 -7.220 1.369 1.00 93.81 179 LEU A O 1
ATOM 1370 N N . LYS A 1 180 ? -10.013 -6.429 1.068 1.00 93.88 180 LYS A N 1
ATOM 1371 C CA . LYS A 1 180 ? -10.680 -7.713 1.355 1.00 93.88 180 LYS A CA 1
ATOM 1372 C C . LYS A 1 180 ? -10.324 -8.797 0.340 1.00 93.88 180 LYS A C 1
ATOM 1374 O O . LYS A 1 180 ? -10.269 -9.967 0.711 1.00 93.88 180 LYS A O 1
ATOM 1379 N N . ARG A 1 181 ? -10.103 -8.428 -0.925 1.00 94.00 181 ARG A N 1
ATOM 1380 C CA . ARG A 1 181 ? -9.632 -9.360 -1.955 1.00 94.00 181 ARG A CA 1
ATOM 1381 C C . ARG A 1 181 ? -8.174 -9.754 -1.709 1.00 94.00 181 ARG A C 1
ATOM 1383 O O . ARG A 1 181 ? -7.885 -10.942 -1.739 1.00 94.00 181 ARG A O 1
ATOM 1390 N N . ALA A 1 182 ? -7.309 -8.797 -1.372 1.00 93.31 182 ALA A N 1
ATOM 1391 C CA . ALA A 1 182 ? -5.896 -9.040 -1.065 1.00 93.31 182 ALA A CA 1
ATOM 1392 C C . ALA A 1 182 ? -5.672 -9.947 0.168 1.00 93.31 182 ALA A C 1
ATOM 1394 O O . ALA A 1 182 ? -4.658 -10.627 0.264 1.00 93.31 182 ALA A O 1
ATOM 1395 N N . LEU A 1 183 ? -6.645 -10.059 1.083 1.00 93.62 183 LEU A N 1
ATOM 1396 C CA . LEU A 1 183 ? -6.615 -11.067 2.160 1.00 93.62 183 LEU A CA 1
ATOM 1397 C C . LEU A 1 183 ? -6.689 -12.523 1.667 1.00 93.62 183 LEU A C 1
ATOM 1399 O O . LEU A 1 183 ? -6.438 -13.440 2.446 1.00 93.62 183 LEU A O 1
ATOM 1403 N N . ARG A 1 184 ? -7.102 -12.741 0.416 1.00 94.12 184 ARG A N 1
ATOM 1404 C CA . ARG A 1 184 ? -7.195 -14.060 -0.225 1.00 94.12 184 ARG A CA 1
ATOM 1405 C C . ARG A 1 184 ? -6.070 -14.288 -1.237 1.00 94.12 184 ARG A C 1
ATOM 1407 O O . ARG A 1 184 ? -6.182 -15.201 -2.048 1.00 94.12 184 ARG A O 1
ATOM 1414 N N . ASP A 1 185 ? -5.042 -13.440 -1.228 1.00 94.88 185 ASP A N 1
ATOM 1415 C CA . ASP A 1 185 ? -3.886 -13.597 -2.106 1.00 94.88 185 ASP A CA 1
ATOM 1416 C C . ASP A 1 185 ? -3.092 -14.865 -1.756 1.00 94.88 185 ASP A C 1
ATOM 1418 O O . ASP A 1 185 ? -3.121 -15.344 -0.620 1.00 94.88 185 ASP A O 1
ATOM 1422 N N . PHE A 1 186 ? -2.383 -15.408 -2.745 1.00 92.56 186 PHE A N 1
ATOM 1423 C CA . PHE A 1 186 ? -1.491 -16.552 -2.558 1.00 92.56 186 PHE A CA 1
ATOM 1424 C C . PHE A 1 186 ? -0.180 -16.148 -1.881 1.00 92.56 186 PHE A C 1
ATOM 1426 O O . PHE A 1 186 ? 0.451 -16.966 -1.213 1.00 92.56 186 PHE A O 1
ATOM 1433 N N . ASP A 1 187 ? 0.232 -14.894 -2.056 1.00 94.62 187 ASP A N 1
ATOM 1434 C CA . ASP A 1 187 ? 1.453 -14.371 -1.475 1.00 94.62 187 ASP A CA 1
ATOM 1435 C C . ASP A 1 187 ? 1.238 -13.947 -0.014 1.00 94.62 187 ASP A C 1
ATOM 1437 O O . ASP A 1 187 ? 0.363 -13.141 0.319 1.00 94.62 187 ASP A O 1
ATOM 1441 N N . SER A 1 188 ? 2.066 -14.491 0.881 1.00 92.69 188 SER A N 1
ATOM 1442 C CA . SER A 1 188 ? 1.918 -14.261 2.319 1.00 92.69 188 SER A CA 1
ATOM 1443 C C . SER A 1 188 ? 2.159 -12.806 2.728 1.00 92.69 188 SER A C 1
ATOM 1445 O O . SER A 1 188 ? 1.581 -12.348 3.716 1.00 92.69 188 SER A O 1
ATOM 1447 N N . ASP A 1 189 ? 2.992 -12.071 1.992 1.00 92.88 189 ASP A N 1
ATOM 1448 C CA . ASP A 1 189 ? 3.319 -10.689 2.313 1.00 92.88 189 ASP A CA 1
ATOM 1449 C C . ASP A 1 189 ? 2.202 -9.748 1.864 1.00 92.88 189 ASP A C 1
ATOM 1451 O O . ASP A 1 189 ? 1.855 -8.824 2.604 1.00 92.88 189 ASP A O 1
ATOM 1455 N N . VAL A 1 190 ? 1.542 -10.044 0.739 1.00 93.25 190 VAL A N 1
ATOM 1456 C CA . VAL A 1 190 ? 0.313 -9.347 0.322 1.00 93.25 190 VAL A CA 1
ATOM 1457 C C . VAL A 1 190 ? -0.793 -9.516 1.370 1.00 93.25 190 VAL A C 1
ATOM 1459 O O . VAL A 1 190 ? -1.407 -8.529 1.784 1.00 93.25 190 VAL A O 1
ATOM 1462 N N . VAL A 1 191 ? -1.005 -10.737 1.877 1.00 94.62 191 VAL A N 1
ATOM 1463 C CA . VAL A 1 191 ? -2.015 -11.012 2.917 1.00 94.62 191 VAL A CA 1
ATOM 1464 C C . VAL A 1 191 ? -1.706 -10.262 4.218 1.00 94.62 191 VAL A C 1
ATOM 1466 O O . VAL A 1 191 ? -2.609 -9.667 4.816 1.00 94.62 191 VAL A O 1
ATOM 1469 N N . LYS A 1 192 ? -0.439 -10.243 4.659 1.00 93.25 192 LYS A N 1
ATOM 1470 C CA . LYS A 1 192 ? -0.011 -9.476 5.844 1.00 93.25 192 LYS A CA 1
ATOM 1471 C C . LYS A 1 192 ? -0.269 -7.982 5.658 1.00 93.25 192 LYS A C 1
ATOM 1473 O O . LYS A 1 192 ? -0.850 -7.358 6.547 1.00 93.25 192 LYS A O 1
ATOM 1478 N N . SER A 1 193 ? 0.107 -7.422 4.506 1.00 92.94 193 SER A N 1
ATOM 1479 C CA . SER A 1 193 ? -0.136 -6.015 4.173 1.00 92.94 193 SER A CA 1
ATOM 1480 C C . SER A 1 193 ? -1.629 -5.686 4.164 1.00 92.94 193 SER A C 1
ATOM 1482 O O . SER A 1 193 ? -2.031 -4.677 4.739 1.00 92.94 193 SER A O 1
ATOM 1484 N N . ALA A 1 194 ? -2.471 -6.554 3.597 1.00 93.19 194 ALA A N 1
ATOM 1485 C CA . ALA A 1 194 ? -3.921 -6.376 3.584 1.00 93.19 194 ALA A CA 1
ATOM 1486 C C . ALA A 1 194 ? -4.530 -6.419 4.994 1.00 93.19 194 ALA A C 1
ATOM 1488 O O . ALA A 1 194 ? -5.370 -5.586 5.337 1.00 93.19 194 ALA A O 1
ATOM 1489 N N . SER A 1 195 ? -4.079 -7.357 5.833 1.00 93.12 195 SER A N 1
ATOM 1490 C CA . SER A 1 195 ? -4.484 -7.453 7.239 1.00 93.12 195 SER A CA 1
ATOM 1491 C C . SER A 1 195 ? -4.116 -6.189 8.014 1.00 93.12 195 SER A C 1
ATOM 1493 O O . SER A 1 195 ? -4.963 -5.615 8.699 1.00 93.12 195 SER A O 1
ATOM 1495 N N . ALA A 1 196 ? -2.868 -5.734 7.878 1.00 91.25 196 ALA A N 1
ATOM 1496 C CA . ALA A 1 196 ? -2.384 -4.522 8.528 1.00 91.25 196 ALA A CA 1
ATOM 1497 C C . ALA A 1 196 ? -3.150 -3.281 8.050 1.00 91.25 196 ALA A C 1
ATOM 1499 O O . ALA A 1 196 ? -3.564 -2.466 8.869 1.00 91.25 196 ALA A O 1
ATOM 1500 N N . ALA A 1 197 ? -3.398 -3.162 6.744 1.00 90.56 197 ALA A N 1
ATOM 1501 C CA . ALA A 1 197 ? -4.172 -2.067 6.175 1.00 90.56 197 ALA A CA 1
ATOM 1502 C C . ALA A 1 197 ? -5.603 -2.046 6.730 1.00 90.56 197 ALA A C 1
ATOM 1504 O O . ALA A 1 197 ? -6.045 -1.022 7.236 1.00 90.56 197 ALA A O 1
ATOM 1505 N N . ILE A 1 198 ? -6.318 -3.177 6.716 1.00 89.69 198 ILE A N 1
ATOM 1506 C CA . ILE A 1 198 ? -7.695 -3.263 7.234 1.00 89.69 198 ILE A CA 1
ATOM 1507 C C . ILE A 1 198 ? -7.760 -2.940 8.731 1.00 89.69 198 ILE A C 1
ATOM 1509 O O . ILE A 1 198 ? -8.724 -2.307 9.164 1.00 89.69 198 ILE A O 1
ATOM 1513 N N . ALA A 1 199 ? -6.747 -3.327 9.510 1.00 86.75 199 ALA A N 1
ATOM 1514 C CA . ALA A 1 199 ? -6.654 -2.963 10.922 1.00 86.75 199 ALA A CA 1
ATOM 1515 C C . ALA A 1 199 ? -6.605 -1.437 11.125 1.00 86.75 199 ALA A C 1
ATOM 1517 O O . ALA A 1 199 ? -7.185 -0.933 12.077 1.00 86.75 199 ALA A O 1
ATOM 1518 N N . GLN A 1 200 ? -6.003 -0.679 10.203 1.00 82.19 200 GLN A N 1
ATOM 1519 C CA . GLN A 1 200 ? -5.960 0.788 10.284 1.00 82.19 200 GLN A CA 1
ATOM 1520 C C . GLN A 1 200 ? -7.321 1.451 10.019 1.00 82.19 200 GLN A C 1
ATOM 1522 O O . GLN A 1 200 ? -7.593 2.522 10.556 1.00 82.19 200 GLN A O 1
ATOM 1527 N N . PHE A 1 201 ? -8.195 0.826 9.223 1.00 75.69 201 PHE A N 1
ATOM 1528 C CA . PHE A 1 201 ? -9.579 1.292 9.027 1.00 75.69 201 PHE A CA 1
ATOM 1529 C C . PHE A 1 201 ? -10.477 0.994 10.225 1.00 75.69 201 PHE A C 1
ATOM 1531 O O . PHE A 1 201 ? -11.516 1.625 10.412 1.00 75.69 201 PHE A O 1
ATOM 1538 N N . LYS A 1 202 ? -10.100 -0.023 10.995 1.00 61.66 202 LYS A N 1
ATOM 1539 C CA . LYS A 1 202 ? -10.868 -0.582 12.089 1.00 61.66 202 LYS A CA 1
ATOM 1540 C C . LYS A 1 202 ? -10.169 -0.270 13.410 1.00 61.66 202 LYS A C 1
ATOM 1542 O O . LYS A 1 202 ? -9.425 -1.090 13.933 1.00 61.66 202 LYS A O 1
ATOM 1547 N N . SER A 1 203 ? -10.590 0.805 14.066 1.00 53.12 203 SER A N 1
ATOM 1548 C CA . SER A 1 203 ? -10.846 0.713 15.512 1.00 53.12 203 SER A CA 1
ATOM 1549 C C . SER A 1 203 ? -11.975 -0.317 15.752 1.00 53.12 203 SER A C 1
ATOM 1551 O O . SER A 1 203 ? -13.096 0.023 16.115 1.00 53.12 203 SER A O 1
ATOM 1553 N N . TYR A 1 204 ? -11.733 -1.583 15.393 1.00 43.47 204 TYR A N 1
ATOM 1554 C CA . TYR A 1 204 ? -12.664 -2.699 15.511 1.00 43.47 204 TYR A CA 1
ATOM 1555 C C . TYR A 1 204 ? -11.871 -4.011 15.583 1.00 43.47 204 TYR A C 1
ATOM 1557 O O . TYR A 1 204 ? -10.967 -4.212 14.764 1.00 43.47 204 TYR A O 1
ATOM 1565 N N . PRO A 1 205 ? -12.189 -4.917 16.524 1.00 44.28 205 PRO A N 1
ATOM 1566 C CA . PRO A 1 205 ? -11.325 -6.034 16.861 1.00 44.28 205 PRO A CA 1
ATOM 1567 C C . PRO A 1 205 ? -11.197 -6.978 15.672 1.00 44.28 205 PRO A C 1
ATOM 1569 O O . PRO A 1 205 ? -12.187 -7.411 15.072 1.00 44.28 205 PRO A O 1
ATOM 1572 N N . ILE A 1 206 ? -9.960 -7.338 15.355 1.00 51.00 206 ILE A N 1
ATOM 1573 C CA . ILE A 1 206 ? -9.692 -8.589 14.663 1.00 51.00 206 ILE A CA 1
ATOM 1574 C C . ILE A 1 206 ? -10.053 -9.653 15.694 1.00 51.00 206 ILE A C 1
ATOM 1576 O O . ILE A 1 206 ? -9.267 -9.880 16.605 1.00 51.00 206 ILE A O 1
ATOM 1580 N N . ILE A 1 207 ? -11.241 -10.259 15.613 1.00 51.41 207 ILE A N 1
ATOM 1581 C CA . ILE A 1 207 ? -11.465 -11.530 16.307 1.00 51.41 207 ILE A CA 1
ATOM 1582 C C . ILE A 1 207 ? -10.454 -12.480 15.655 1.00 51.41 207 ILE A C 1
ATOM 1584 O O . ILE A 1 207 ? -10.582 -12.751 14.452 1.00 51.41 207 ILE A O 1
ATOM 1588 N N . PRO A 1 208 ? -9.386 -12.897 16.361 1.00 48.22 208 PRO A N 1
ATOM 1589 C CA . PRO A 1 208 ? -8.445 -13.856 15.808 1.00 48.22 208 PRO A CA 1
ATOM 1590 C C . PRO A 1 208 ? -9.243 -15.104 15.449 1.00 48.22 208 PRO A C 1
ATOM 1592 O O . PRO A 1 208 ? -10.214 -15.406 16.138 1.00 48.22 208 PRO A O 1
ATOM 1595 N N . LYS A 1 209 ? -8.863 -15.819 14.382 1.00 55.28 209 LYS A N 1
ATOM 1596 C CA . LYS A 1 209 ? -9.468 -17.116 14.047 1.00 55.28 209 LYS A CA 1
ATOM 1597 C C . LYS A 1 209 ? -9.484 -17.971 15.314 1.00 55.28 209 LYS A C 1
ATOM 1599 O O . LYS A 1 209 ? -8.440 -18.454 15.749 1.00 55.28 209 LYS A O 1
ATOM 1604 N N . GLU A 1 210 ? -10.657 -18.072 15.922 1.00 46.09 210 GLU A N 1
ATOM 1605 C CA . GLU A 1 210 ? -10.885 -18.820 17.139 1.00 46.09 210 GLU A CA 1
ATOM 1606 C C . GLU A 1 210 ? -10.477 -20.258 16.828 1.00 46.09 210 GLU A C 1
ATOM 1608 O O . GLU A 1 210 ? -11.000 -20.880 15.898 1.00 46.09 210 GLU A O 1
ATOM 1613 N N . LYS A 1 211 ? -9.464 -20.768 17.540 1.00 55.22 211 LYS A N 1
ATOM 1614 C CA . LYS A 1 211 ? -9.234 -22.211 17.596 1.00 55.22 211 LYS A CA 1
ATOM 1615 C C . LYS A 1 211 ? -10.573 -22.806 18.013 1.00 55.22 211 LYS A C 1
ATOM 1617 O O . LYS A 1 211 ? -11.027 -22.490 19.110 1.00 55.22 211 LYS A O 1
ATOM 1622 N N . LEU A 1 212 ? -11.187 -23.610 17.136 1.00 49.53 212 LEU A N 1
ATOM 1623 C CA . LEU A 1 212 ? -12.422 -24.337 17.432 1.00 49.53 212 LEU A CA 1
ATOM 1624 C C . LEU A 1 212 ? -12.353 -24.849 18.881 1.00 49.53 212 LEU A C 1
ATOM 1626 O O . LEU A 1 212 ? -11.389 -25.556 19.203 1.00 49.53 212 LEU A O 1
ATOM 1630 N N . PRO A 1 213 ? -13.310 -24.498 19.758 1.00 44.34 213 PRO A N 1
ATOM 1631 C CA . PRO A 1 213 ? -13.269 -24.952 21.134 1.00 44.34 213 PRO A CA 1
ATOM 1632 C C . PRO A 1 213 ? -13.283 -26.480 21.153 1.00 44.34 213 PRO A C 1
ATOM 1634 O O . PRO A 1 213 ? -14.190 -27.139 20.637 1.00 44.34 213 PRO A O 1
ATOM 1637 N N . ALA A 1 214 ? -12.241 -27.046 21.753 1.00 60.16 214 ALA A N 1
ATOM 1638 C CA . ALA A 1 214 ? -12.094 -28.467 21.994 1.00 60.16 214 ALA A CA 1
ATOM 1639 C C . ALA A 1 214 ? -13.122 -28.932 23.035 1.00 60.16 214 ALA A C 1
ATOM 1641 O O . ALA A 1 214 ? -12.769 -29.146 24.190 1.00 60.16 214 ALA A O 1
ATOM 1642 N N . LYS A 1 215 ? -14.402 -29.083 22.667 1.00 55.88 215 LYS A N 1
ATOM 1643 C CA . LYS A 1 215 ? -15.359 -29.828 23.500 1.00 55.88 215 LYS A CA 1
ATOM 1644 C C . LYS A 1 215 ? -16.638 -30.247 22.770 1.00 55.88 215 LYS A C 1
ATOM 1646 O O . LYS A 1 215 ? -17.675 -29.624 22.932 1.00 55.88 215 LYS A O 1
ATOM 1651 N N . LYS A 1 216 ? -16.589 -31.387 22.074 1.00 50.66 216 LYS A N 1
ATOM 1652 C CA . LYS A 1 216 ? -17.679 -32.388 22.053 1.00 50.66 216 LYS A CA 1
ATOM 1653 C C . LYS A 1 216 ? -17.081 -33.789 21.863 1.00 50.66 216 LYS A C 1
ATOM 1655 O O . LYS A 1 216 ? -17.140 -34.367 20.788 1.00 50.66 216 LYS A O 1
ATOM 1660 N N . ARG A 1 217 ? -16.460 -34.326 22.917 1.00 52.12 217 ARG A N 1
ATOM 1661 C CA . ARG A 1 217 ? -16.179 -35.773 23.053 1.00 52.12 217 ARG A CA 1
ATOM 1662 C C . ARG A 1 217 ? -16.816 -36.397 24.301 1.00 52.12 217 ARG A C 1
ATOM 1664 O O . ARG A 1 217 ? -16.551 -37.546 24.614 1.00 52.12 217 ARG A O 1
ATOM 1671 N N . ALA A 1 218 ? -17.696 -35.669 24.983 1.00 56.09 218 ALA A N 1
ATOM 1672 C CA . ALA A 1 218 ? -18.458 -36.180 26.117 1.00 56.09 218 ALA A CA 1
ATOM 1673 C C . ALA A 1 218 ? -19.952 -36.177 25.770 1.00 56.09 218 ALA A C 1
ATOM 1675 O O . ALA A 1 218 ? -20.665 -35.253 26.132 1.00 56.09 218 ALA A O 1
ATOM 1676 N N . THR A 1 219 ? -20.375 -37.144 24.957 1.00 55.59 219 THR A N 1
ATOM 1677 C CA . THR A 1 219 ? -21.748 -37.696 24.848 1.00 55.59 219 THR A CA 1
ATOM 1678 C C . THR A 1 219 ? -21.677 -38.994 24.026 1.00 55.59 219 THR A C 1
ATOM 1680 O O . THR A 1 219 ? -22.401 -39.210 23.068 1.00 55.59 219 THR A O 1
ATOM 1683 N N . LEU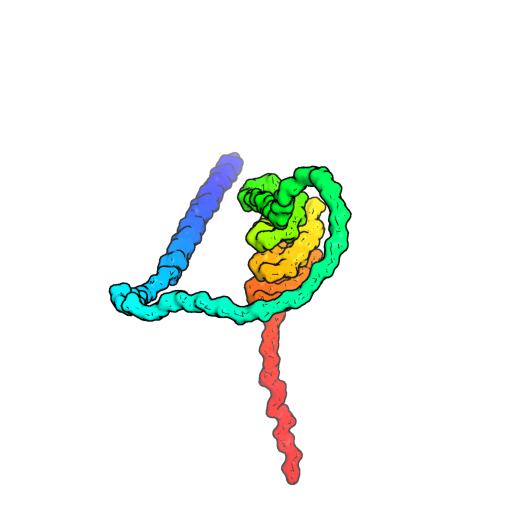 A 1 220 ? -20.735 -39.867 24.385 1.00 50.56 220 LEU A N 1
ATOM 1684 C CA . LEU A 1 220 ? -20.863 -41.312 24.174 1.00 50.56 220 LEU A CA 1
ATOM 1685 C C . LEU A 1 220 ? -20.846 -41.944 25.570 1.00 50.56 220 LEU A C 1
ATOM 1687 O O . LEU A 1 220 ? -20.022 -42.788 25.900 1.00 50.56 220 LEU A O 1
ATOM 1691 N N . SER A 1 221 ? -21.707 -41.425 26.450 1.00 48.44 221 SER A N 1
ATOM 1692 C CA . SER A 1 221 ? -22.114 -42.155 27.637 1.00 48.44 221 SER A CA 1
ATOM 1693 C C . SER A 1 221 ? -22.929 -43.345 27.158 1.00 48.44 221 SER A C 1
ATOM 1695 O O . SER A 1 221 ? -24.004 -43.167 26.592 1.00 48.44 221 SER A O 1
ATOM 1697 N N . ALA A 1 222 ? -22.378 -44.531 27.386 1.00 56.25 222 ALA A N 1
ATOM 1698 C CA . ALA A 1 222 ? -23.088 -45.564 28.120 1.00 56.25 222 ALA A CA 1
ATOM 1699 C C . ALA A 1 222 ? -24.587 -45.652 27.795 1.00 56.25 222 ALA A C 1
ATOM 1701 O O . ALA A 1 222 ? -25.415 -45.083 28.499 1.00 56.25 222 ALA A O 1
ATOM 1702 N N . THR A 1 223 ? -24.929 -46.379 26.735 1.00 55.00 223 THR A N 1
ATOM 1703 C CA . THR A 1 223 ? -26.194 -47.119 26.628 1.00 55.00 223 THR A CA 1
ATOM 1704 C C . THR A 1 223 ? -25.973 -48.257 25.629 1.00 55.00 223 THR A C 1
ATOM 1706 O O . THR A 1 223 ? -26.314 -48.158 24.456 1.00 55.00 223 THR A O 1
ATOM 1709 N N . SER A 1 224 ? -25.343 -49.334 26.090 1.00 49.06 224 SER A N 1
ATOM 1710 C CA . SER A 1 224 ? -25.588 -50.676 25.562 1.00 49.06 224 SER A CA 1
ATOM 17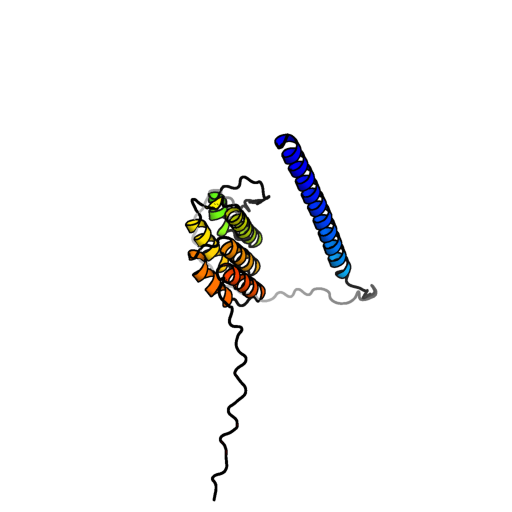11 C C . SER A 1 224 ? -25.834 -51.552 26.781 1.00 49.06 224 SER A C 1
ATOM 1713 O O . SER A 1 224 ? -24.931 -51.713 27.607 1.00 49.06 224 SER A O 1
ATOM 1715 N N . GLY A 1 225 ? -27.086 -51.981 26.935 1.00 49.50 225 GLY A N 1
ATOM 1716 C CA . GLY A 1 225 ? -27.429 -53.105 27.800 1.00 49.50 225 GLY A CA 1
ATOM 1717 C C . GLY A 1 225 ? -26.968 -54.425 27.203 1.00 49.50 225 GLY A C 1
ATOM 1718 O O . GLY A 1 225 ? -26.376 -54.403 26.097 1.00 49.50 225 GLY A O 1
#

Nearest PDB structures (foldseek):
  6g4j-assembly1_B  TM=9.142E-01  e=2.788E-05  synthetic construct
  3ltj-assembly1_A  TM=9.086E-01  e=7.969E-05  synthetic construct
  4zv6-assembly1_A  TM=9.216E-01  e=8.582E-04  synthetic construct
  8aw4-assembly1_A  TM=8.767E-01  e=1.264E-03  synthetic construct
  7p0h-assembly2_B  TM=5.735E-01  e=2.688E-04  synthetic construct

Radius of gyration: 33.02 Å; Cα contacts (8 Å, |Δi|>4): 146; chai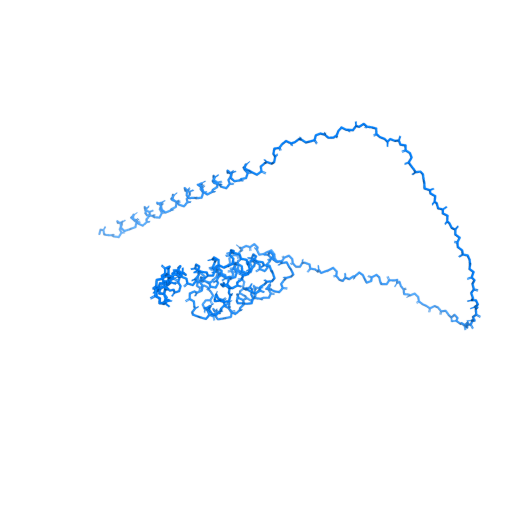ns: 1; bounding box: 71×91×96 Å

Secondary structure (DSSP, 8-state):
-HHHHHHHHHHHHHHHHHHHHHHHHHHHHHHHHHHHHTT--------------------------------------------------------------S---HHHHHHGGG-S-HHHHHHHHHHHHHHHHTTTTGGGHHHHHHHHHHHTT-SSHHHHHHHHHHHHHT--GGGHHHHHHHTT-SSHHHHHHHHHHHHHH-SS---------------------